Protein AF-A0A087RVR8-F1 (afdb_monomer_lite)

Structure (mmCIF, N/CA/C/O backbone):
data_AF-A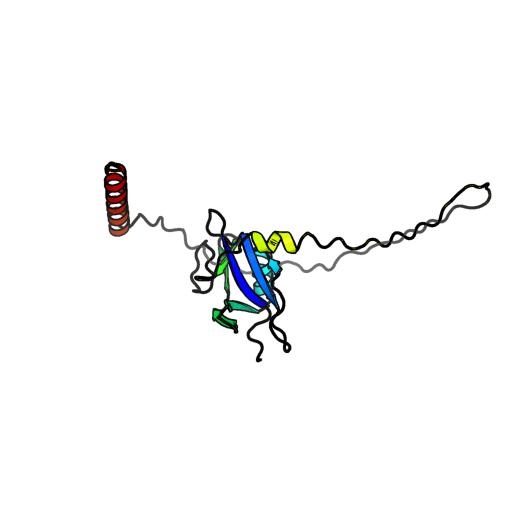0A087RVR8-F1
#
_entry.id   AF-A0A087RVR8-F1
#
loop_
_atom_site.group_PDB
_atom_site.id
_atom_site.type_symbol
_atom_site.label_atom_id
_atom_site.label_alt_id
_atom_site.label_comp_id
_atom_site.label_asym_id
_atom_site.label_entity_id
_atom_site.label_seq_id
_atom_site.pdbx_PDB_ins_code
_atom_site.Cartn_x
_atom_site.Cartn_y
_atom_site.Cartn_z
_atom_site.occupancy
_atom_site.B_iso_or_equiv
_atom_site.auth_seq_id
_atom_site.auth_comp_id
_atom_site.auth_asym_id
_atom_site.auth_atom_id
_atom_site.pdbx_PDB_model_num
ATOM 1 N N . MET A 1 1 ? 8.253 5.297 -19.737 1.00 69.12 1 MET A N 1
ATOM 2 C CA . MET A 1 1 ? 7.093 4.646 -19.099 1.00 69.12 1 MET A CA 1
ATOM 3 C C . MET A 1 1 ? 6.395 5.733 -18.319 1.00 69.12 1 MET A C 1
ATOM 5 O O . MET A 1 1 ? 7.102 6.503 -17.682 1.00 69.12 1 MET A O 1
ATOM 9 N N . ASP A 1 2 ? 5.079 5.867 -18.435 1.00 83.12 2 ASP A N 1
ATOM 10 C CA . ASP A 1 2 ? 4.370 6.890 -17.666 1.00 83.12 2 ASP A CA 1
ATOM 11 C C . ASP A 1 2 ? 4.362 6.519 -16.187 1.00 83.12 2 ASP A C 1
ATOM 13 O O . ASP A 1 2 ? 4.091 5.367 -15.840 1.00 83.12 2 ASP A O 1
ATOM 17 N N . LYS A 1 3 ? 4.642 7.510 -15.338 1.00 91.06 3 LYS A N 1
ATOM 18 C CA . LYS A 1 3 ? 4.579 7.380 -13.884 1.00 91.06 3 LYS A CA 1
ATOM 19 C C . LYS A 1 3 ? 3.155 6.995 -13.470 1.00 91.06 3 LYS A C 1
ATOM 21 O O . LYS A 1 3 ? 2.183 7.643 -13.860 1.00 91.06 3 LYS A O 1
ATOM 26 N N . TRP A 1 4 ? 3.019 5.930 -12.690 1.00 95.00 4 TRP A N 1
ATOM 27 C CA . TRP A 1 4 ? 1.747 5.430 -12.177 1.00 95.00 4 TRP A CA 1
ATOM 28 C C . TRP A 1 4 ? 1.391 6.010 -10.811 1.00 95.00 4 TRP A C 1
ATOM 30 O O . TRP A 1 4 ? 0.210 6.269 -10.577 1.00 95.00 4 TRP A O 1
ATOM 40 N N . ALA A 1 5 ? 2.382 6.177 -9.936 1.00 96.88 5 ALA A N 1
ATOM 41 C CA . ALA A 1 5 ? 2.250 6.705 -8.576 1.00 96.88 5 ALA A CA 1
ATOM 42 C C . ALA A 1 5 ? 3.588 7.306 -8.123 1.00 96.88 5 ALA A C 1
ATOM 44 O O . ALA A 1 5 ? 4.544 7.303 -8.886 1.00 96.88 5 ALA A O 1
ATOM 45 N N . ASP A 1 6 ? 3.690 7.805 -6.895 1.00 97.62 6 ASP A N 1
ATOM 46 C CA . ASP A 1 6 ? 4.983 8.161 -6.299 1.00 97.62 6 ASP A CA 1
ATOM 47 C C . ASP A 1 6 ? 5.740 6.906 -5.849 1.00 97.62 6 ASP A C 1
ATOM 49 O O . ASP A 1 6 ? 6.937 6.767 -6.112 1.00 97.62 6 ASP A O 1
ATOM 53 N N . TYR A 1 7 ? 5.010 5.960 -5.251 1.00 98.12 7 TYR A N 1
ATOM 54 C CA . TYR A 1 7 ? 5.542 4.681 -4.799 1.00 98.12 7 TYR A CA 1
ATOM 55 C C . TYR A 1 7 ? 4.649 3.496 -5.171 1.00 98.12 7 TYR A C 1
ATOM 57 O O . TYR A 1 7 ? 3.431 3.605 -5.318 1.00 98.12 7 TYR A O 1
ATOM 65 N N . LEU A 1 8 ? 5.274 2.331 -5.303 1.00 97.62 8 LEU A N 1
ATOM 66 C CA . LEU A 1 8 ? 4.641 1.088 -5.722 1.00 97.62 8 LEU A CA 1
ATOM 67 C C . LEU A 1 8 ? 4.953 -0.027 -4.721 1.00 97.62 8 LEU A C 1
ATOM 69 O O . LEU A 1 8 ? 6.089 -0.118 -4.264 1.00 97.62 8 LEU A O 1
ATOM 73 N N . ILE A 1 9 ? 3.981 -0.883 -4.407 1.00 97.94 9 ILE A N 1
ATOM 74 C CA . ILE A 1 9 ? 4.159 -2.047 -3.524 1.00 97.94 9 ILE A CA 1
ATOM 75 C C . ILE A 1 9 ? 4.069 -3.334 -4.338 1.00 97.94 9 ILE A C 1
ATOM 77 O O . ILE A 1 9 ? 3.059 -3.568 -5.005 1.00 97.94 9 ILE A O 1
ATOM 81 N N . SER A 1 10 ? 5.113 -4.156 -4.285 1.00 96.25 10 SER A N 1
ATOM 82 C CA . SER A 1 10 ? 5.215 -5.416 -5.039 1.00 96.25 10 SER A CA 1
ATOM 83 C C . SER A 1 10 ? 4.993 -6.662 -4.185 1.00 96.25 10 SER A C 1
ATOM 85 O O . SER A 1 10 ? 4.497 -7.663 -4.694 1.00 96.25 10 SER A O 1
ATOM 87 N N . GLU A 1 11 ? 5.334 -6.596 -2.899 1.00 95.81 11 GLU A N 1
ATOM 88 C CA . GLU A 1 11 ? 5.262 -7.715 -1.959 1.00 95.81 11 GLU A CA 1
ATOM 89 C C . GLU A 1 11 ? 4.823 -7.212 -0.585 1.00 95.81 11 GLU A C 1
ATOM 91 O O . GLU A 1 11 ? 5.087 -6.060 -0.221 1.00 95.81 11 GLU A O 1
ATOM 96 N N . VAL A 1 12 ? 4.154 -8.068 0.186 1.00 96.31 12 VAL A N 1
ATOM 97 C CA . VAL A 1 12 ? 3.630 -7.709 1.506 1.00 96.31 12 VAL A CA 1
ATOM 98 C C . VAL A 1 12 ? 3.554 -8.917 2.431 1.00 96.31 12 VAL A C 1
ATOM 100 O O . VAL A 1 12 ? 3.118 -9.996 2.044 1.00 96.31 12 VAL A O 1
ATOM 103 N N . SER A 1 13 ? 3.944 -8.720 3.681 1.00 95.44 13 SER A N 1
ATOM 104 C CA . SER A 1 13 ? 3.799 -9.692 4.756 1.00 95.44 13 SER A CA 1
ATOM 105 C C . SER A 1 13 ? 2.861 -9.142 5.819 1.00 95.44 13 SER A C 1
ATOM 107 O O . SER A 1 13 ? 2.867 -7.945 6.116 1.00 95.44 13 SER A O 1
ATOM 109 N N . TYR A 1 14 ? 2.059 -10.034 6.393 1.00 95.81 14 TYR A N 1
ATOM 110 C CA . TYR A 1 14 ? 1.084 -9.714 7.428 1.00 95.81 14 TYR A CA 1
ATOM 111 C C . TYR A 1 14 ? 1.460 -10.388 8.750 1.00 95.81 14 TYR A C 1
ATOM 113 O O . TYR A 1 14 ? 2.066 -11.460 8.763 1.00 95.81 14 TYR A O 1
ATOM 121 N N . ASP A 1 15 ? 1.117 -9.752 9.866 1.00 94.81 15 ASP A N 1
ATOM 122 C CA . ASP A 1 15 ? 1.224 -10.329 11.203 1.00 94.81 15 ASP A CA 1
ATOM 123 C C . ASP A 1 15 ? 0.012 -11.220 11.548 1.00 94.81 15 ASP A C 1
ATOM 125 O O . ASP A 1 15 ? -0.905 -11.418 10.749 1.00 94.81 15 ASP A O 1
ATOM 129 N N . ALA A 1 16 ? -0.014 -11.756 12.772 1.00 94.69 16 ALA A N 1
ATOM 130 C CA . ALA A 1 16 ? -1.100 -12.616 13.250 1.00 94.69 16 ALA A CA 1
ATOM 131 C C . ALA A 1 16 ? -2.478 -11.923 13.309 1.00 94.69 16 ALA A C 1
ATOM 133 O O . ALA A 1 16 ? -3.498 -12.603 13.378 1.00 94.69 16 ALA A O 1
ATOM 134 N N . LYS A 1 17 ? -2.520 -10.585 13.293 1.00 95.25 17 LYS A N 1
ATOM 135 C CA . LYS A 1 17 ? -3.746 -9.776 13.269 1.00 95.25 17 LYS A CA 1
ATOM 136 C C . LYS A 1 17 ? -4.104 -9.321 11.853 1.00 95.25 17 LYS A C 1
ATOM 138 O O . LYS A 1 17 ? -4.989 -8.490 11.690 1.00 95.25 17 LYS A O 1
ATOM 143 N N . HIS A 1 18 ? -3.425 -9.855 10.838 1.00 95.25 18 HIS A N 1
ATOM 144 C CA . HIS A 1 18 ? -3.583 -9.465 9.442 1.00 95.25 18 HIS A CA 1
ATOM 145 C C . HIS A 1 18 ? -3.273 -7.979 9.187 1.00 95.25 18 HIS A C 1
ATOM 147 O O . HIS A 1 18 ? -3.862 -7.336 8.311 1.00 95.25 18 HIS A O 1
ATOM 153 N N . LEU A 1 19 ? -2.334 -7.424 9.954 1.00 96.56 19 LEU A N 1
ATOM 154 C CA . LEU A 1 19 ? -1.789 -6.097 9.711 1.00 96.56 19 LEU A CA 1
ATOM 155 C C . LEU A 1 19 ? -0.450 -6.212 8.996 1.00 96.56 19 LEU A C 1
ATOM 157 O O . LEU A 1 19 ? 0.319 -7.136 9.247 1.00 96.56 19 LEU A O 1
ATOM 161 N N . ILE 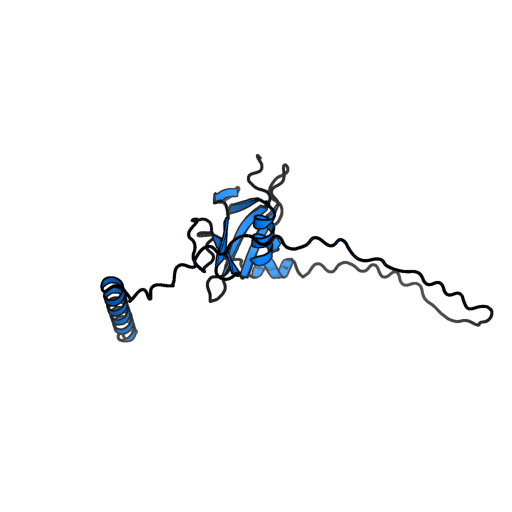A 1 20 ? -0.154 -5.271 8.108 1.00 96.88 20 ILE A N 1
ATOM 162 C CA . ILE A 1 20 ? 1.099 -5.243 7.357 1.00 96.88 20 ILE A CA 1
ATOM 163 C C . ILE A 1 20 ? 2.248 -5.113 8.350 1.00 96.88 20 ILE A C 1
ATOM 165 O O . ILE A 1 20 ? 2.323 -4.135 9.103 1.00 96.88 20 ILE A O 1
ATOM 169 N N . SER A 1 21 ? 3.135 -6.104 8.333 1.00 95.44 21 SER A N 1
ATOM 170 C CA . SER A 1 21 ? 4.386 -6.098 9.083 1.00 95.44 21 SER A CA 1
ATOM 171 C C . SER A 1 21 ? 5.502 -5.481 8.244 1.00 95.44 21 SER A C 1
ATOM 173 O O . SER A 1 21 ? 6.170 -4.555 8.697 1.00 95.44 21 SER A O 1
ATOM 175 N N . VAL A 1 22 ? 5.652 -5.938 6.999 1.00 95.62 22 VAL A N 1
ATOM 176 C CA . VAL A 1 22 ? 6.642 -5.446 6.032 1.00 95.62 22 VAL A CA 1
ATOM 177 C C . VAL A 1 22 ? 6.017 -5.412 4.642 1.00 95.62 22 VAL A C 1
ATOM 179 O O . VAL A 1 22 ? 5.320 -6.344 4.248 1.00 95.62 22 VAL A O 1
ATOM 182 N N . ALA A 1 23 ? 6.295 -4.361 3.878 1.00 96.50 23 ALA A N 1
ATOM 183 C CA . ALA A 1 23 ? 5.963 -4.263 2.464 1.00 96.50 23 ALA A CA 1
ATOM 184 C C . ALA A 1 23 ? 7.195 -3.848 1.655 1.00 96.50 23 ALA A C 1
ATOM 186 O O . ALA A 1 23 ? 7.986 -3.021 2.106 1.00 96.50 23 ALA A O 1
ATOM 187 N N . ILE A 1 24 ? 7.353 -4.393 0.450 1.00 96.56 24 ILE A N 1
ATOM 188 C CA . ILE A 1 24 ? 8.443 -4.013 -0.453 1.00 96.56 24 ILE A CA 1
ATOM 189 C C . ILE A 1 24 ? 7.985 -2.845 -1.322 1.00 96.56 24 ILE A C 1
ATOM 191 O O . ILE A 1 24 ? 7.130 -2.987 -2.201 1.00 96.56 24 ILE A O 1
ATOM 195 N N . ARG A 1 25 ? 8.560 -1.671 -1.053 1.00 97.25 25 ARG A N 1
ATOM 196 C CA . ARG A 1 25 ? 8.273 -0.406 -1.727 1.00 97.25 25 ARG A CA 1
ATOM 197 C C . ARG A 1 25 ? 9.299 -0.098 -2.804 1.00 97.25 25 ARG A C 1
ATOM 199 O O . ARG A 1 25 ? 10.499 -0.151 -2.572 1.00 97.25 25 ARG A O 1
ATOM 206 N N . HIS A 1 26 ? 8.823 0.350 -3.953 1.00 96.62 26 HIS A N 1
ATOM 207 C CA . HIS A 1 26 ? 9.633 0.869 -5.044 1.00 96.62 26 HIS A CA 1
ATOM 208 C C . HIS A 1 26 ? 9.254 2.318 -5.327 1.00 96.62 26 HIS A C 1
ATOM 210 O O . HIS A 1 26 ? 8.080 2.673 -5.239 1.00 96.62 26 HIS A O 1
ATOM 216 N N . GLN A 1 27 ? 10.218 3.148 -5.711 1.00 96.81 27 GLN A N 1
ATOM 217 C CA . GLN A 1 27 ? 9.938 4.483 -6.225 1.00 96.81 27 GLN A CA 1
ATOM 218 C C . GLN A 1 27 ? 9.687 4.403 -7.730 1.00 96.81 27 GLN A C 1
ATOM 220 O O . GLN A 1 27 ? 10.445 3.759 -8.463 1.00 96.81 27 GLN A O 1
ATOM 225 N N . ASP A 1 28 ? 8.632 5.068 -8.190 1.00 95.62 28 ASP A 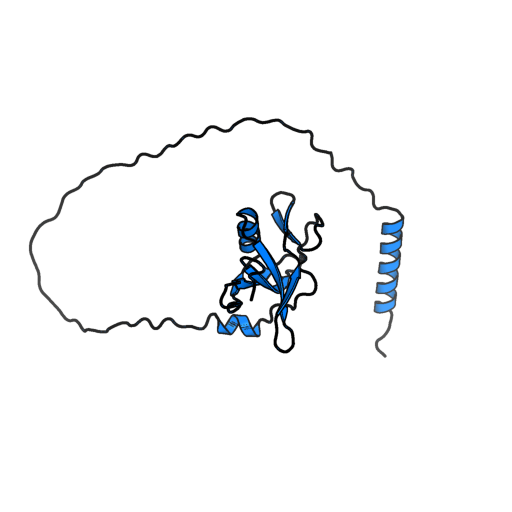N 1
ATOM 226 C CA . ASP A 1 28 ? 8.317 5.165 -9.610 1.00 95.62 28 ASP A CA 1
ATOM 227 C C . ASP A 1 28 ? 8.864 6.479 -10.170 1.00 95.62 28 ASP A C 1
ATOM 229 O O . ASP A 1 28 ? 8.454 7.583 -9.797 1.00 95.62 28 ASP A O 1
ATOM 233 N N . THR A 1 29 ? 9.864 6.353 -11.035 1.00 93.44 29 THR A N 1
ATOM 234 C CA . THR A 1 29 ? 10.568 7.480 -11.641 1.00 93.44 29 THR A CA 1
ATOM 235 C C . THR A 1 29 ? 10.387 7.459 -13.148 1.00 93.44 29 THR A C 1
ATOM 237 O O . THR A 1 29 ? 10.090 6.430 -13.748 1.00 93.44 29 THR A O 1
ATOM 240 N N . GLU A 1 30 ? 10.683 8.572 -13.810 1.00 90.06 30 GLU A N 1
ATOM 241 C CA . GLU A 1 30 ? 10.651 8.642 -15.278 1.00 90.06 30 GLU A CA 1
ATOM 242 C C . GLU A 1 30 ? 11.608 7.637 -15.951 1.00 90.06 30 GLU A C 1
ATOM 244 O O . GLU A 1 30 ? 11.391 7.221 -17.091 1.00 90.06 30 GLU A O 1
ATOM 249 N N . LYS A 1 31 ? 12.659 7.215 -15.231 1.00 89.88 31 LYS A N 1
ATOM 250 C CA . LYS A 1 31 ? 13.637 6.209 -15.675 1.00 89.88 31 LYS A CA 1
ATOM 251 C C . LYS A 1 31 ? 13.169 4.769 -15.437 1.00 89.88 31 LYS A C 1
ATOM 253 O O . LYS A 1 31 ? 13.814 3.844 -15.924 1.00 89.88 31 LYS A O 1
ATOM 258 N N . GLY A 1 32 ? 12.066 4.579 -14.715 1.00 90.62 32 GLY A N 1
ATOM 259 C CA . GLY A 1 32 ? 11.512 3.285 -14.338 1.00 90.62 32 GLY A CA 1
ATOM 260 C C . GLY A 1 32 ? 11.367 3.111 -12.827 1.00 90.62 32 GLY A C 1
ATOM 261 O O . GLY A 1 32 ? 11.485 4.056 -12.044 1.00 90.62 32 GLY A O 1
ATOM 262 N N . ILE A 1 33 ? 11.117 1.863 -12.439 1.00 93.25 33 ILE A N 1
ATOM 263 C CA . ILE A 1 33 ? 10.843 1.441 -11.064 1.00 93.25 33 ILE A CA 1
ATOM 264 C C . ILE A 1 33 ? 12.169 1.067 -10.389 1.00 93.25 33 ILE A C 1
ATOM 266 O O . ILE A 1 33 ? 12.940 0.277 -10.938 1.00 93.25 33 ILE A O 1
ATOM 270 N N . THR A 1 34 ? 12.454 1.647 -9.222 1.00 93.88 34 THR A N 1
ATOM 271 C CA . THR A 1 34 ? 13.704 1.392 -8.480 1.00 93.88 34 THR A CA 1
ATOM 272 C C . THR A 1 34 ? 13.740 -0.005 -7.854 1.00 93.88 34 THR A C 1
ATOM 274 O O . THR A 1 34 ? 12.738 -0.720 -7.846 1.00 93.88 34 THR A O 1
ATOM 277 N N . LYS A 1 35 ? 14.884 -0.398 -7.270 1.00 92.31 35 LYS A N 1
ATOM 278 C CA . LYS A 1 35 ? 14.945 -1.581 -6.391 1.00 92.31 35 LYS A CA 1
ATOM 279 C C . LYS A 1 35 ? 13.963 -1.410 -5.220 1.00 92.31 35 LYS A C 1
ATOM 281 O O . LYS A 1 35 ? 13.710 -0.282 -4.789 1.00 92.31 35 LYS A O 1
ATOM 286 N N . GLY A 1 36 ? 13.401 -2.529 -4.771 1.00 93.00 36 GLY A N 1
ATOM 287 C CA . GLY A 1 36 ? 12.480 -2.580 -3.645 1.00 93.00 36 GLY A CA 1
ATOM 288 C C . GLY A 1 36 ? 13.199 -2.363 -2.319 1.00 93.00 36 GLY A C 1
ATOM 289 O O . GLY A 1 36 ? 14.307 -2.864 -2.129 1.00 93.00 36 GLY A O 1
ATOM 290 N N . THR A 1 37 ? 12.574 -1.617 -1.414 1.00 94.75 37 THR A N 1
ATOM 291 C CA . THR A 1 37 ? 13.023 -1.432 -0.035 1.00 94.75 37 THR A CA 1
ATOM 292 C C . THR A 1 37 ? 11.916 -1.827 0.939 1.00 94.75 37 THR A C 1
ATOM 294 O O . THR A 1 37 ? 10.748 -1.514 0.693 1.00 94.75 37 THR A O 1
ATOM 297 N N . PRO A 1 38 ? 12.247 -2.529 2.034 1.00 95.81 38 PRO A N 1
ATOM 298 C CA . PRO A 1 38 ? 11.267 -2.882 3.047 1.00 95.81 38 PRO A CA 1
ATOM 299 C C . PRO A 1 38 ? 10.808 -1.626 3.793 1.00 95.81 38 PRO A C 1
ATOM 301 O O . PRO A 1 38 ? 11.622 -0.805 4.216 1.00 95.81 38 PRO A O 1
ATOM 304 N N . VAL A 1 39 ? 9.498 -1.483 3.956 1.00 96.56 39 VAL A N 1
ATOM 305 C CA . VAL A 1 39 ? 8.869 -0.415 4.737 1.00 96.56 39 VAL A CA 1
ATOM 306 C C . VAL A 1 39 ? 7.720 -0.964 5.569 1.00 96.56 39 VAL A C 1
ATOM 308 O O . VAL A 1 39 ? 7.092 -1.963 5.218 1.00 96.56 39 VAL A O 1
ATOM 311 N N . ASP A 1 40 ? 7.433 -0.289 6.673 1.00 96.62 40 ASP A N 1
ATOM 312 C CA . ASP A 1 40 ? 6.344 -0.628 7.579 1.00 96.62 40 ASP A CA 1
ATOM 313 C C . ASP A 1 40 ? 5.014 0.054 7.195 1.00 96.62 40 ASP A C 1
ATOM 315 O O . ASP A 1 40 ? 4.943 0.993 6.391 1.00 96.62 40 ASP A O 1
ATOM 319 N N . ARG A 1 41 ? 3.932 -0.412 7.827 1.00 96.81 41 ARG A N 1
ATOM 320 C CA . ARG A 1 41 ? 2.570 0.110 7.643 1.00 96.81 41 ARG A CA 1
ATOM 321 C C . ARG A 1 41 ? 2.434 1.595 7.978 1.00 96.81 41 ARG A C 1
ATOM 323 O O . ARG A 1 41 ? 1.684 2.306 7.302 1.00 96.81 41 ARG A O 1
ATOM 330 N N . LEU A 1 42 ? 3.088 2.063 9.042 1.00 97.38 42 LEU A N 1
ATOM 331 C CA . LEU A 1 42 ? 2.915 3.428 9.543 1.00 97.38 42 LEU A CA 1
ATOM 332 C C . LEU A 1 42 ? 3.559 4.432 8.592 1.00 97.38 42 LEU A C 1
ATOM 334 O O . LEU A 1 42 ? 2.960 5.475 8.326 1.00 97.38 42 LEU A O 1
ATOM 338 N N . THR A 1 43 ? 4.711 4.080 8.025 1.00 98.00 43 THR A N 1
ATOM 339 C CA . THR A 1 43 ? 5.384 4.854 6.979 1.00 98.00 43 THR A CA 1
ATOM 340 C C . THR A 1 43 ? 4.465 5.056 5.775 1.00 98.00 43 THR A C 1
ATOM 342 O O . THR A 1 43 ? 4.151 6.195 5.428 1.00 98.00 43 THR A O 1
ATOM 345 N N . ILE A 1 44 ? 3.930 3.974 5.196 1.00 98.06 44 ILE A N 1
ATOM 346 C CA . ILE A 1 44 ? 3.028 4.070 4.033 1.00 98.06 44 ILE A CA 1
ATOM 347 C C . ILE A 1 44 ? 1.774 4.889 4.376 1.00 98.06 44 ILE A C 1
ATOM 349 O O . ILE A 1 44 ? 1.332 5.731 3.596 1.00 98.06 44 ILE A O 1
ATOM 353 N N . SER A 1 45 ? 1.199 4.669 5.559 1.00 97.69 45 SER A N 1
ATOM 354 C CA . SER A 1 45 ? -0.003 5.389 5.996 1.00 97.69 45 SER A CA 1
ATOM 355 C C . SER A 1 45 ? 0.240 6.890 6.149 1.00 97.69 45 SER A C 1
ATOM 357 O O . SER A 1 45 ? -0.603 7.696 5.755 1.00 97.69 45 SER A O 1
ATOM 359 N N . SER A 1 46 ? 1.388 7.270 6.710 1.00 97.75 46 SER A N 1
ATOM 360 C CA . SER A 1 46 ? 1.779 8.671 6.892 1.00 97.75 46 SER A CA 1
ATOM 361 C C . SER A 1 46 ? 2.021 9.348 5.547 1.00 97.75 46 SER A C 1
ATOM 363 O O . SER A 1 46 ? 1.515 10.442 5.311 1.00 97.75 46 SER A O 1
ATOM 365 N N . ASP A 1 47 ? 2.705 8.664 4.631 1.00 98.06 47 ASP A N 1
ATOM 366 C CA . ASP A 1 47 ? 2.934 9.150 3.275 1.00 98.06 47 ASP A CA 1
ATOM 367 C C . ASP A 1 47 ? 1.611 9.435 2.545 1.00 98.06 47 ASP A C 1
ATOM 369 O O . ASP A 1 47 ? 1.423 10.523 1.996 1.00 98.06 47 ASP A O 1
ATOM 373 N N . ILE A 1 48 ? 0.657 8.496 2.589 1.00 97.69 48 ILE A N 1
ATOM 374 C CA . ILE A 1 48 ? -0.657 8.669 1.952 1.00 97.69 48 ILE A CA 1
ATOM 375 C C . ILE A 1 48 ? -1.421 9.846 2.572 1.00 97.69 48 ILE A C 1
ATOM 377 O O . ILE A 1 48 ? -2.030 10.630 1.842 1.00 97.69 48 ILE A O 1
ATOM 381 N N . LYS A 1 49 ? -1.364 10.014 3.900 1.00 96.25 49 LYS A N 1
ATOM 382 C CA . LYS A 1 49 ? -1.958 11.177 4.586 1.00 96.25 49 LYS A CA 1
ATOM 383 C C . LYS A 1 49 ? -1.324 12.498 4.142 1.00 96.25 49 LYS A C 1
ATOM 385 O O . LYS A 1 49 ? -2.032 13.494 4.033 1.00 96.25 49 LYS A O 1
ATOM 390 N N . ASN A 1 50 ? -0.034 12.489 3.811 1.00 97.25 50 ASN A N 1
ATOM 391 C CA . ASN A 1 50 ? 0.698 13.638 3.271 1.00 97.25 50 ASN A CA 1
ATOM 392 C C . ASN A 1 50 ? 0.495 13.846 1.756 1.00 97.25 50 ASN A C 1
ATOM 394 O O . ASN A 1 50 ? 1.139 14.707 1.159 1.00 97.25 50 ASN A O 1
ATOM 398 N N . GLY A 1 51 ? -0.396 13.080 1.119 1.00 97.38 51 GLY A N 1
ATOM 399 C CA . GLY A 1 51 ? -0.736 13.222 -0.298 1.00 97.38 51 GLY A CA 1
ATOM 400 C C . GLY A 1 51 ? 0.156 12.431 -1.257 1.00 97.38 51 GLY A C 1
ATOM 401 O O . GLY A 1 51 ? -0.012 12.555 -2.470 1.00 97.38 51 GLY A O 1
ATOM 402 N N . ILE A 1 52 ? 1.065 11.596 -0.747 1.00 98.25 52 ILE A N 1
ATOM 403 C CA . ILE A 1 52 ? 1.916 10.731 -1.569 1.00 98.25 52 ILE A CA 1
ATOM 404 C C . ILE A 1 52 ? 1.085 9.559 -2.100 1.00 98.25 52 ILE A C 1
ATOM 406 O O . ILE A 1 52 ? 0.377 8.873 -1.360 1.00 98.25 52 ILE A O 1
ATOM 410 N N . SER A 1 53 ? 1.162 9.311 -3.406 1.00 97.69 53 SER A N 1
ATOM 411 C CA . SER A 1 53 ? 0.351 8.290 -4.063 1.00 97.69 53 SER A CA 1
ATOM 412 C C . SER A 1 53 ? 1.023 6.915 -4.074 1.00 97.69 53 SER A C 1
ATOM 414 O O . SER A 1 53 ? 2.178 6.770 -4.476 1.00 97.69 53 SER A O 1
ATOM 416 N N . TYR A 1 54 ? 0.258 5.894 -3.676 1.00 98.19 54 TYR A N 1
ATOM 417 C CA . TYR A 1 54 ? 0.683 4.495 -3.661 1.00 98.19 54 TYR A CA 1
ATOM 418 C C . TYR A 1 54 ? -0.206 3.611 -4.544 1.00 98.19 54 TYR A C 1
ATOM 420 O O . TYR A 1 54 ? -1.434 3.756 -4.576 1.00 98.19 54 TYR A O 1
ATOM 428 N N . LEU A 1 55 ? 0.419 2.652 -5.225 1.00 97.69 55 LEU A N 1
ATOM 429 C CA . LEU A 1 55 ? -0.238 1.618 -6.029 1.00 97.69 55 LEU A CA 1
ATOM 430 C C . LEU A 1 55 ? 0.398 0.251 -5.771 1.00 97.69 55 LEU A C 1
ATOM 432 O O . LEU A 1 55 ? 1.585 0.162 -5.486 1.00 97.69 55 LEU A O 1
ATOM 436 N N . THR A 1 56 ? -0.364 -0.826 -5.917 1.00 97.56 56 THR A N 1
ATOM 437 C CA . THR A 1 56 ? 0.218 -2.171 -5.978 1.00 97.56 56 THR A CA 1
ATOM 438 C C . THR A 1 56 ? 0.747 -2.464 -7.381 1.00 97.56 56 THR A C 1
ATOM 440 O O . THR A 1 56 ? 0.266 -1.900 -8.370 1.00 97.56 56 THR A O 1
ATOM 443 N N . ILE A 1 57 ? 1.748 -3.335 -7.486 1.00 96.25 57 ILE A N 1
ATOM 444 C CA . ILE A 1 57 ? 2.291 -3.832 -8.751 1.00 96.25 57 ILE A CA 1
ATOM 445 C C . ILE A 1 57 ? 2.538 -5.331 -8.681 1.00 96.25 57 ILE A C 1
ATOM 447 O O . ILE A 1 57 ? 2.863 -5.872 -7.633 1.00 96.25 57 ILE A O 1
ATOM 451 N N . TYR A 1 58 ? 2.427 -5.995 -9.826 1.00 94.25 58 TYR A N 1
ATOM 452 C CA . TYR A 1 58 ? 2.658 -7.433 -9.937 1.00 94.25 58 TYR A CA 1
ATOM 453 C C . TYR A 1 58 ? 3.810 -7.699 -10.898 1.00 94.25 58 TYR A C 1
ATOM 455 O O . TYR A 1 58 ? 3.825 -7.170 -12.019 1.00 94.25 58 TYR A O 1
ATOM 463 N N . SER A 1 59 ? 4.766 -8.527 -10.478 1.00 86.56 59 SER A N 1
ATOM 464 C CA . SER A 1 59 ? 5.846 -8.993 -11.344 1.00 86.56 59 SER A CA 1
ATOM 465 C C . SER A 1 59 ? 5.303 -10.022 -12.342 1.00 86.56 59 SER A C 1
ATOM 467 O O . SER A 1 59 ? 4.650 -11.007 -12.003 1.00 86.56 59 SER A O 1
ATOM 469 N N . GLY A 1 60 ? 5.513 -9.761 -13.630 1.00 79.94 60 GLY A N 1
ATOM 470 C CA . GLY A 1 60 ? 5.310 -10.724 -14.709 1.00 79.94 60 GLY A CA 1
ATOM 471 C C . GLY A 1 60 ? 6.642 -11.293 -15.190 1.00 79.94 60 GLY A C 1
ATOM 472 O O . GLY A 1 60 ? 7.703 -10.891 -14.726 1.00 79.94 60 GLY A O 1
ATOM 473 N N . LYS A 1 61 ? 6.599 -12.177 -16.196 1.00 74.69 61 LYS A N 1
ATOM 474 C CA . LYS A 1 61 ? 7.796 -12.856 -16.732 1.00 74.69 61 LYS A CA 1
ATOM 475 C C . LYS A 1 61 ? 8.941 -11.902 -17.110 1.00 74.69 61 LYS A C 1
ATOM 477 O O . LYS A 1 61 ? 10.094 -12.283 -16.964 1.00 74.69 61 LYS A O 1
ATOM 482 N N . ASN A 1 62 ? 8.636 -10.676 -17.555 1.00 76.88 62 ASN A N 1
ATOM 483 C CA . ASN A 1 62 ? 9.635 -9.654 -17.906 1.00 76.88 62 ASN A CA 1
ATOM 484 C C . ASN A 1 62 ? 9.123 -8.208 -17.734 1.00 76.88 62 ASN A C 1
ATOM 486 O O . ASN A 1 62 ? 9.672 -7.283 -18.327 1.00 76.88 62 ASN A O 1
ATOM 490 N N . SER A 1 63 ? 8.024 -7.999 -17.009 1.00 86.56 63 SER A N 1
ATOM 491 C CA . SER A 1 63 ? 7.355 -6.693 -16.967 1.00 86.56 63 SER A CA 1
ATOM 492 C C . SER A 1 63 ? 6.534 -6.516 -15.703 1.00 86.56 63 SER A C 1
ATOM 494 O O . SER A 1 63 ? 5.922 -7.473 -15.230 1.00 86.56 63 SER A O 1
ATOM 496 N N . TRP A 1 64 ? 6.419 -5.276 -15.243 1.00 91.75 64 TRP A N 1
ATOM 497 C CA . TRP A 1 64 ? 5.494 -4.900 -14.182 1.00 91.75 64 TRP A CA 1
ATOM 498 C C . TRP A 1 64 ? 4.081 -4.704 -14.722 1.00 91.75 64 TRP A C 1
ATOM 500 O O . TRP A 1 64 ? 3.885 -4.129 -15.794 1.00 91.75 64 TRP A O 1
ATOM 510 N N . LYS A 1 65 ? 3.089 -5.165 -13.962 1.00 93.06 65 LYS A N 1
ATOM 511 C CA . LYS A 1 65 ? 1.676 -4.868 -14.199 1.00 93.06 65 LYS A CA 1
ATOM 512 C C . LYS A 1 65 ? 1.170 -3.925 -13.120 1.00 93.06 65 LYS A C 1
ATOM 514 O O . LYS A 1 65 ? 1.362 -4.191 -11.936 1.00 93.06 65 LYS A O 1
ATOM 519 N N . LYS A 1 66 ? 0.502 -2.852 -13.545 1.00 94.31 66 LYS A N 1
ATOM 520 C CA . LYS A 1 66 ? -0.165 -1.908 -12.650 1.00 94.31 66 LYS A CA 1
ATOM 521 C C . LYS A 1 66 ? -1.296 -2.613 -11.899 1.00 94.31 66 LYS A C 1
ATOM 523 O O . LYS A 1 66 ? -2.113 -3.287 -12.525 1.00 94.31 66 LYS A O 1
ATOM 528 N N . GLY A 1 67 ? -1.320 -2.453 -10.584 1.00 95.88 67 GLY A N 1
ATOM 529 C CA . GLY A 1 67 ? -2.359 -2.960 -9.698 1.00 95.88 67 GLY A CA 1
ATOM 530 C C . GLY A 1 67 ? -3.319 -1.865 -9.239 1.00 95.88 67 GLY A C 1
ATOM 531 O O . GLY A 1 67 ? -3.740 -1.010 -10.022 1.00 95.88 67 GLY A O 1
ATOM 532 N N . HIS A 1 68 ? -3.673 -1.909 -7.958 1.00 97.62 68 HIS A N 1
ATOM 533 C CA . HIS A 1 68 ? -4.735 -1.108 -7.355 1.00 97.62 68 HIS A CA 1
ATOM 534 C C . HIS A 1 68 ? -4.178 0.038 -6.516 1.00 97.62 68 HIS A C 1
ATOM 536 O O . HIS A 1 68 ? -3.094 -0.060 -5.944 1.00 97.62 68 HIS A O 1
ATOM 542 N N . ARG A 1 69 ? -4.928 1.141 -6.435 1.00 97.69 69 ARG A N 1
ATOM 543 C CA . ARG A 1 69 ? -4.560 2.277 -5.587 1.00 97.69 69 ARG A CA 1
ATOM 544 C C . ARG A 1 69 ? -4.717 1.899 -4.119 1.00 97.69 69 ARG A C 1
ATOM 546 O O . ARG A 1 69 ? -5.780 1.430 -3.720 1.00 97.69 69 ARG A O 1
ATOM 553 N N . ILE A 1 70 ? -3.681 2.159 -3.331 1.00 98.06 70 ILE A N 1
ATOM 554 C CA . ILE A 1 70 ? -3.711 1.941 -1.886 1.00 98.06 70 ILE A CA 1
ATOM 555 C C . ILE A 1 70 ? -4.353 3.159 -1.224 1.00 98.06 70 ILE A C 1
ATOM 557 O O . ILE A 1 70 ? -4.022 4.305 -1.537 1.00 98.06 70 ILE A O 1
ATOM 561 N N . GLN A 1 71 ? -5.292 2.901 -0.324 1.00 96.62 71 GLN A N 1
ATOM 562 C CA . GLN A 1 71 ? -5.982 3.900 0.480 1.00 96.62 71 GLN A CA 1
ATOM 563 C C . GLN A 1 71 ? -5.701 3.642 1.957 1.00 96.62 71 GLN A C 1
ATOM 565 O O . GLN A 1 71 ? -5.456 2.503 2.353 1.00 96.62 71 GLN A O 1
ATOM 570 N N . THR A 1 72 ? -5.752 4.701 2.766 1.00 95.44 72 THR A N 1
ATOM 571 C CA . THR A 1 72 ? -5.645 4.597 4.222 1.00 95.44 72 THR A CA 1
ATOM 572 C C . THR A 1 72 ? -6.949 5.013 4.891 1.00 95.44 72 THR A C 1
ATOM 574 O O . THR A 1 72 ? -7.587 5.984 4.482 1.00 95.44 72 THR A O 1
ATOM 577 N N . PHE A 1 73 ? -7.329 4.284 5.934 1.00 94.31 73 PHE A N 1
ATOM 578 C CA . PHE A 1 73 ? -8.471 4.572 6.798 1.00 94.31 73 PHE A CA 1
ATOM 579 C C . PHE A 1 73 ? -7.991 4.559 8.242 1.00 94.31 73 PHE A C 1
ATOM 581 O O . PHE A 1 73 ? -7.041 3.856 8.567 1.00 94.31 73 PHE A O 1
ATOM 588 N N . SER A 1 74 ? -8.606 5.355 9.113 1.00 94.00 74 SER A N 1
ATOM 589 C CA . SER A 1 74 ? -8.277 5.346 10.541 1.00 94.00 74 SER A CA 1
ATOM 590 C C . SER A 1 74 ? -9.503 4.920 11.342 1.00 94.00 74 SER A C 1
ATOM 592 O O . SER A 1 74 ? -10.560 5.528 11.189 1.00 94.00 74 SER A O 1
ATOM 594 N N . ILE A 1 75 ? -9.364 3.884 12.171 1.00 95.25 75 ILE A N 1
ATOM 595 C CA . ILE A 1 75 ? -10.412 3.385 13.076 1.00 95.25 75 ILE A CA 1
ATOM 596 C C . ILE A 1 75 ? -9.815 3.388 14.483 1.00 95.25 75 ILE A C 1
ATOM 598 O O . ILE A 1 75 ? -8.727 2.856 14.699 1.00 95.25 75 ILE A O 1
ATOM 602 N N . GLY A 1 76 ? -10.455 4.097 15.417 1.00 91.25 76 GLY A N 1
ATOM 603 C CA . GLY A 1 76 ? -9.925 4.257 16.778 1.00 91.25 76 GLY A CA 1
ATOM 604 C C . GLY A 1 76 ? -8.516 4.870 16.834 1.00 91.25 76 GLY A C 1
ATOM 605 O O . GLY A 1 76 ? -7.730 4.524 17.708 1.00 91.25 76 GLY A O 1
ATOM 606 N N . GLY A 1 77 ? -8.153 5.718 15.862 1.00 91.94 77 GLY A N 1
ATOM 607 C CA . GLY A 1 77 ? -6.812 6.309 15.743 1.00 91.94 77 GLY A CA 1
ATOM 608 C C . GLY A 1 77 ? -5.751 5.411 15.089 1.00 91.94 77 GLY A C 1
ATOM 609 O O . GLY A 1 77 ? -4.671 5.900 14.759 1.00 91.94 77 GLY A O 1
ATOM 610 N N . ASN A 1 78 ? -6.053 4.137 14.823 1.00 95.12 78 ASN A N 1
ATOM 611 C CA . ASN A 1 78 ? -5.134 3.210 14.163 1.00 95.12 78 ASN A CA 1
ATOM 612 C C . ASN A 1 78 ? -5.289 3.283 12.637 1.00 95.12 78 ASN A C 1
ATOM 614 O O . ASN A 1 78 ? -6.419 3.194 12.151 1.00 95.12 78 ASN A O 1
ATOM 618 N N . PRO A 1 79 ? -4.197 3.452 11.865 1.00 95.75 79 PRO A N 1
ATOM 619 C CA . PRO A 1 79 ? -4.264 3.456 10.412 1.00 95.75 79 PRO A CA 1
ATOM 620 C C . PRO A 1 79 ? -4.259 2.032 9.835 1.00 95.75 79 PRO A C 1
ATOM 622 O O . PRO A 1 79 ? -3.440 1.197 10.227 1.00 95.75 79 PRO A O 1
ATOM 625 N N . PHE A 1 80 ? -5.124 1.820 8.846 1.00 97.38 80 PHE A N 1
ATOM 626 C CA . PHE A 1 80 ? -5.253 0.602 8.048 1.00 97.38 80 PHE A CA 1
ATOM 627 C C . PHE A 1 80 ? -5.099 0.935 6.564 1.00 97.38 80 PHE A C 1
ATOM 629 O O . PHE A 1 80 ? -5.501 2.015 6.123 1.00 97.38 80 PHE A O 1
ATOM 636 N N . LEU A 1 81 ? -4.516 0.020 5.797 1.00 97.69 81 LEU A N 1
ATOM 637 C CA . LEU A 1 81 ? -4.176 0.146 4.385 1.00 97.69 81 LEU A CA 1
ATOM 638 C C . LEU A 1 81 ? -4.935 -0.883 3.560 1.00 97.69 81 LEU A C 1
ATOM 640 O O . LEU A 1 81 ? -4.797 -2.094 3.756 1.00 97.69 81 LEU A O 1
ATOM 644 N N . ARG A 1 82 ? -5.735 -0.400 2.607 1.00 97.69 82 ARG A N 1
ATOM 645 C CA . ARG A 1 82 ? -6.606 -1.258 1.803 1.00 97.69 82 ARG A CA 1
ATOM 646 C C . ARG A 1 82 ? -6.722 -0.804 0.356 1.00 97.69 82 ARG A C 1
ATOM 648 O O . ARG A 1 82 ? -6.599 0.383 0.055 1.00 97.69 82 ARG A O 1
ATOM 655 N N . ILE A 1 83 ? -7.002 -1.754 -0.534 1.00 97.50 83 ILE A N 1
ATOM 656 C CA . ILE A 1 83 ? -7.257 -1.497 -1.964 1.00 97.50 83 ILE A CA 1
ATOM 657 C C . ILE A 1 83 ? -8.741 -1.552 -2.352 1.00 97.50 83 ILE A C 1
ATOM 659 O O . ILE A 1 83 ? -9.114 -1.039 -3.404 1.00 97.50 83 ILE A O 1
ATOM 663 N N . ASP A 1 84 ? -9.587 -2.157 -1.519 1.00 94.88 84 ASP A N 1
ATOM 664 C CA . ASP A 1 84 ? -11.013 -2.385 -1.795 1.00 94.88 84 ASP A CA 1
ATOM 665 C C . ASP A 1 84 ? -11.930 -1.261 -1.283 1.00 94.88 84 ASP A C 1
ATOM 667 O O . ASP A 1 84 ? -13.105 -1.211 -1.633 1.00 94.88 84 ASP A O 1
ATOM 671 N N . GLY A 1 85 ? -11.392 -0.342 -0.476 1.00 88.88 85 GLY A N 1
ATOM 672 C CA . GLY A 1 85 ? -12.132 0.786 0.093 1.00 88.88 85 GLY A CA 1
ATOM 673 C C . GLY A 1 85 ? -13.009 0.439 1.300 1.00 88.88 85 GLY A C 1
ATOM 674 O O . GLY A 1 85 ? -13.699 1.320 1.814 1.00 88.88 85 GLY A O 1
ATOM 675 N N . ASN A 1 86 ? -12.976 -0.809 1.773 1.00 93.06 86 ASN A N 1
ATOM 676 C CA . ASN A 1 86 ? -13.731 -1.222 2.952 1.00 93.06 86 ASN A CA 1
ATOM 677 C C . ASN A 1 86 ? -13.136 -0.593 4.222 1.00 93.06 86 ASN A C 1
ATOM 679 O O . ASN A 1 86 ? -11.923 -0.458 4.345 1.00 93.06 86 ASN A O 1
ATOM 683 N N . LYS A 1 87 ? -13.972 -0.220 5.195 1.00 92.06 87 LYS A N 1
ATOM 684 C CA . LYS A 1 87 ? -13.521 0.349 6.477 1.00 92.06 87 LYS A CA 1
ATOM 685 C C . LYS A 1 87 ? -13.531 -0.729 7.556 1.00 92.06 87 LYS A C 1
ATOM 687 O O . LYS A 1 87 ? -14.482 -0.834 8.318 1.00 92.06 87 LYS A O 1
ATOM 692 N N . VAL A 1 88 ? -12.487 -1.548 7.569 1.00 94.62 88 VAL A N 1
ATOM 693 C CA . VAL A 1 88 ? -12.327 -2.682 8.490 1.00 94.62 88 VAL A CA 1
ATOM 694 C C . VAL A 1 88 ? -10.955 -2.591 9.152 1.00 94.62 88 VAL A C 1
ATOM 696 O O . VAL A 1 88 ? -10.010 -2.107 8.531 1.00 94.62 88 VAL A O 1
ATOM 699 N N . GLU A 1 89 ? -10.838 -3.077 10.387 1.00 95.62 89 GLU A N 1
ATOM 700 C CA . GLU A 1 89 ? -9.606 -3.089 11.193 1.00 95.62 89 GLU A CA 1
ATOM 701 C C . GLU A 1 89 ? -8.575 -4.146 10.733 1.00 95.62 89 GLU A C 1
ATOM 703 O O . GLU A 1 89 ? -7.895 -4.768 11.545 1.00 95.62 89 GLU A O 1
ATOM 708 N N . LEU A 1 90 ? -8.466 -4.372 9.420 1.00 96.25 90 LEU A N 1
ATOM 709 C CA . LEU A 1 90 ? -7.524 -5.301 8.794 1.00 96.25 90 LEU A CA 1
ATOM 710 C C . LEU A 1 90 ? -6.905 -4.647 7.563 1.00 96.25 90 LEU A C 1
ATOM 712 O O . LEU A 1 90 ? -7.587 -3.933 6.818 1.00 96.25 90 LEU A O 1
ATOM 716 N N . ASP A 1 91 ? -5.646 -4.962 7.287 1.00 97.06 91 ASP A N 1
ATOM 717 C CA . ASP A 1 91 ? -5.003 -4.529 6.053 1.00 97.06 91 ASP A CA 1
ATOM 718 C C . ASP A 1 91 ? -5.291 -5.504 4.913 1.00 97.06 91 ASP A C 1
ATOM 720 O O . ASP A 1 91 ? -5.416 -6.713 5.114 1.00 97.06 91 ASP A O 1
ATOM 724 N N . TYR A 1 92 ? -5.384 -4.983 3.690 1.00 97.00 92 TYR A N 1
ATOM 725 C CA . TYR A 1 92 ? -5.643 -5.804 2.510 1.00 97.00 92 TYR A CA 1
ATOM 726 C C . TYR A 1 92 ? -5.106 -5.145 1.240 1.00 97.00 92 TYR A C 1
ATOM 728 O O . TYR A 1 92 ? -5.707 -4.206 0.715 1.00 97.00 92 TYR A O 1
ATOM 736 N N . LEU A 1 93 ? -3.982 -5.652 0.724 1.00 96.81 93 LEU A N 1
ATOM 737 C CA . LEU A 1 93 ? -3.371 -5.191 -0.531 1.00 96.81 93 LEU A CA 1
ATOM 738 C C . LEU A 1 93 ? -3.607 -6.168 -1.697 1.00 96.81 93 LEU A C 1
ATOM 740 O O . LEU A 1 93 ? -2.936 -6.085 -2.726 1.00 96.81 93 LEU A O 1
ATOM 744 N N . GLY A 1 94 ? -4.595 -7.056 -1.554 1.00 93.75 94 GLY A N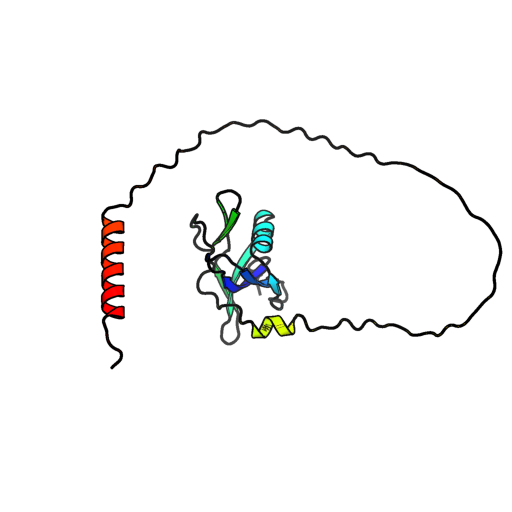 1
ATOM 745 C CA . GLY A 1 94 ? -4.907 -8.101 -2.525 1.00 93.75 94 GLY A CA 1
ATOM 746 C C . GLY A 1 94 ? -3.939 -9.278 -2.449 1.00 93.75 94 GLY A C 1
ATOM 747 O O . GLY A 1 94 ? -3.294 -9.504 -1.429 1.00 93.75 94 GLY A O 1
ATOM 748 N N . ASP A 1 95 ? -3.825 -10.010 -3.554 1.00 93.31 95 ASP A N 1
ATOM 749 C CA . ASP A 1 95 ? -3.029 -11.241 -3.652 1.00 93.31 95 ASP A CA 1
ATOM 750 C C . ASP A 1 95 ? -1.555 -10.963 -3.993 1.00 93.31 95 ASP A C 1
ATOM 752 O O . ASP A 1 95 ? -0.980 -11.562 -4.906 1.00 93.31 95 ASP A O 1
ATOM 756 N N . LEU A 1 96 ? -0.952 -9.979 -3.323 1.00 94.44 96 LEU A N 1
ATOM 757 C CA . LEU A 1 96 ? 0.477 -9.728 -3.477 1.00 94.44 96 LEU A CA 1
ATOM 758 C C . LEU A 1 96 ? 1.283 -10.892 -2.877 1.00 94.44 96 LEU A C 1
ATOM 760 O O . LEU A 1 96 ? 0.888 -11.446 -1.849 1.00 94.44 96 LEU A O 1
ATOM 764 N N . PRO A 1 97 ? 2.411 -11.271 -3.501 1.00 93.12 97 PRO A N 1
ATOM 765 C CA . PRO A 1 97 ? 3.305 -12.270 -2.931 1.00 93.12 97 PRO A CA 1
ATOM 766 C C . PRO A 1 97 ? 3.812 -11.833 -1.551 1.00 93.12 97 PRO A C 1
ATOM 768 O O . PRO A 1 97 ? 3.975 -10.643 -1.266 1.00 93.12 97 PRO A O 1
ATOM 771 N N . THR A 1 98 ? 4.065 -12.822 -0.698 1.00 90.44 98 THR A N 1
ATOM 772 C CA . THR A 1 98 ? 4.630 -12.602 0.633 1.00 90.44 98 THR A CA 1
ATOM 773 C C . THR A 1 98 ? 6.118 -12.315 0.543 1.00 90.44 98 THR A C 1
ATOM 775 O O . THR A 1 98 ? 6.827 -13.015 -0.183 1.00 90.44 98 THR A O 1
ATOM 778 N N . VAL A 1 99 ? 6.587 -11.332 1.318 1.00 84.94 99 VAL A N 1
ATOM 779 C CA . VAL A 1 99 ? 8.012 -10.994 1.385 1.00 84.94 99 VAL A CA 1
ATOM 780 C C . VAL A 1 99 ? 8.771 -12.227 1.858 1.00 84.94 99 VAL A C 1
ATOM 782 O O . VAL A 1 99 ? 8.601 -12.685 2.990 1.00 84.94 99 VAL A O 1
ATOM 785 N N . SER A 1 100 ? 9.582 -12.795 0.973 1.00 73.12 100 SER A N 1
ATOM 786 C CA . SER A 1 100 ? 10.411 -13.949 1.303 1.00 73.12 100 SER A CA 1
ATOM 787 C C . SER A 1 100 ? 11.650 -13.458 2.052 1.00 73.12 100 SER A C 1
ATOM 789 O O . SER A 1 100 ? 12.421 -12.671 1.510 1.00 73.12 100 SER A O 1
ATOM 791 N N . ASN A 1 101 ? 11.860 -13.929 3.288 1.00 59.06 101 ASN A N 1
ATOM 792 C CA . ASN A 1 101 ? 12.983 -13.518 4.154 1.00 59.06 101 ASN A CA 1
ATOM 793 C C . ASN A 1 101 ? 14.373 -13.590 3.487 1.00 59.06 101 ASN A C 1
ATOM 795 O O . ASN A 1 101 ? 15.263 -12.860 3.901 1.00 59.06 101 ASN A O 1
ATOM 799 N N . LEU A 1 102 ? 14.531 -14.401 2.434 1.00 54.47 102 LEU A N 1
ATOM 800 C CA . LEU A 1 102 ? 15.774 -14.568 1.673 1.00 54.47 102 LEU A CA 1
ATOM 801 C C . LEU A 1 102 ? 16.333 -13.263 1.071 1.00 54.47 102 LEU A C 1
ATOM 803 O O . LEU A 1 102 ? 17.536 -13.182 0.855 1.00 54.47 102 LEU A O 1
ATOM 807 N N . GLU A 1 103 ? 15.501 -12.251 0.798 1.00 51.59 103 GLU A N 1
ATOM 808 C CA . GLU A 1 103 ? 15.955 -10.985 0.186 1.00 51.59 103 GLU A CA 1
ATOM 809 C C . GLU A 1 103 ? 16.289 -9.898 1.235 1.00 51.59 103 GLU A C 1
ATOM 811 O O . GLU A 1 103 ? 17.040 -8.961 0.959 1.00 51.59 103 GLU A O 1
ATOM 816 N N . LEU A 1 104 ? 15.770 -10.020 2.463 1.00 53.91 104 LEU A N 1
ATOM 817 C CA . LEU A 1 104 ? 15.989 -9.046 3.545 1.00 53.91 104 LEU A CA 1
ATOM 818 C C . LEU A 1 104 ? 17.408 -9.136 4.130 1.00 53.91 104 LEU A C 1
ATOM 820 O O . LEU A 1 104 ? 17.976 -8.117 4.518 1.00 53.91 104 LEU A O 1
ATOM 824 N N . GLU A 1 105 ? 18.005 -10.329 4.128 1.00 50.53 105 GLU A N 1
ATOM 825 C CA . GLU A 1 105 ? 19.361 -10.580 4.639 1.00 50.53 105 GLU A CA 1
ATOM 826 C C . GLU A 1 105 ? 20.468 -10.035 3.712 1.00 50.53 105 GLU A C 1
ATOM 828 O O . GLU A 1 105 ? 21.575 -9.761 4.171 1.00 50.53 105 GLU A O 1
ATOM 833 N N . GLU A 1 106 ? 20.180 -9.788 2.427 1.00 51.75 106 GLU A N 1
ATOM 834 C CA . GLU A 1 106 ? 21.138 -9.169 1.493 1.00 51.75 106 GLU A CA 1
ATOM 835 C C . GLU A 1 106 ? 21.216 -7.635 1.609 1.00 51.75 106 GLU A C 1
ATOM 837 O O . GLU A 1 106 ? 22.180 -7.035 1.130 1.00 51.75 106 GLU A O 1
ATOM 842 N N . LEU A 1 107 ? 20.231 -6.974 2.233 1.00 53.22 107 LEU A N 1
ATOM 843 C CA . LEU A 1 107 ? 20.214 -5.509 2.375 1.00 53.22 107 LEU A CA 1
ATOM 844 C C . LEU A 1 107 ? 20.914 -5.003 3.645 1.00 53.22 107 LEU A C 1
ATOM 846 O O . LEU A 1 107 ? 21.311 -3.840 3.676 1.00 53.22 107 LEU A O 1
ATOM 850 N N . ASP A 1 108 ? 21.099 -5.862 4.650 1.00 50.25 108 ASP A N 1
ATOM 851 C CA . ASP A 1 108 ? 21.736 -5.513 5.933 1.00 50.25 108 ASP A CA 1
ATOM 852 C C . ASP A 1 108 ? 23.248 -5.833 5.966 1.00 50.25 108 ASP A C 1
ATOM 854 O O . ASP A 1 108 ? 23.945 -5.566 6.941 1.00 50.25 108 ASP A O 1
ATOM 858 N N . LEU A 1 109 ? 23.791 -6.395 4.877 1.00 47.44 109 LEU A N 1
ATOM 859 C CA . LEU A 1 109 ? 25.194 -6.820 4.773 1.00 47.44 109 LEU A CA 1
ATOM 860 C C . LEU A 1 109 ? 26.055 -5.936 3.862 1.00 47.44 109 LEU A C 1
ATOM 862 O O . LEU A 1 109 ? 27.087 -6.388 3.369 1.00 47.44 109 LEU A O 1
ATOM 866 N N . ALA A 1 110 ? 25.691 -4.670 3.654 1.00 48.81 110 ALA A N 1
ATOM 867 C CA . ALA A 1 110 ? 26.641 -3.697 3.124 1.00 48.81 110 ALA A CA 1
ATOM 868 C C . ALA A 1 110 ? 27.439 -3.086 4.293 1.00 48.81 110 ALA A C 1
ATOM 870 O O . ALA A 1 110 ? 26.955 -2.138 4.911 1.00 48.81 110 ALA A O 1
ATOM 871 N N . PRO A 1 111 ? 28.653 -3.574 4.628 1.00 47.28 111 PRO A N 1
ATOM 872 C CA . PRO A 1 111 ? 29.546 -2.783 5.453 1.00 47.28 111 PRO A CA 1
ATOM 873 C C . PRO A 1 111 ? 29.895 -1.528 4.654 1.00 47.28 111 PRO A C 1
ATOM 875 O O . PRO A 1 111 ? 30.494 -1.617 3.579 1.00 47.28 111 PRO A O 1
ATOM 878 N N . GLU A 1 112 ? 29.539 -0.352 5.164 1.00 55.75 112 GLU A N 1
ATOM 879 C CA . GLU A 1 112 ? 30.243 0.857 4.758 1.00 55.75 112 GLU A CA 1
ATOM 880 C C . GLU A 1 112 ? 31.733 0.623 5.058 1.00 55.75 112 GLU A C 1
ATOM 882 O O . GLU A 1 112 ? 32.077 0.329 6.209 1.00 55.75 112 GLU A O 1
ATOM 887 N N . PRO A 1 113 ? 32.649 0.697 4.074 1.00 45.44 113 PRO A N 1
ATOM 888 C CA . PRO A 1 113 ? 34.060 0.736 4.395 1.00 45.44 113 PRO A CA 1
ATOM 889 C C . PRO A 1 113 ? 34.335 2.084 5.064 1.00 45.44 113 PRO A C 1
ATOM 891 O O . PRO A 1 113 ? 34.584 3.093 4.402 1.00 45.44 113 PRO A O 1
ATOM 894 N N . VAL A 1 114 ? 34.301 2.082 6.398 1.00 50.38 114 VAL A N 1
ATOM 895 C CA . VAL A 1 114 ? 35.043 3.026 7.232 1.00 50.38 114 VAL A CA 1
ATOM 896 C C . VAL A 1 114 ? 36.474 3.025 6.717 1.00 50.38 114 VAL A C 1
ATOM 898 O O . VAL A 1 114 ? 37.255 2.106 6.954 1.00 50.38 114 VAL A O 1
ATOM 901 N N . THR A 1 115 ? 36.802 4.050 5.938 1.00 42.84 115 THR A N 1
ATOM 902 C CA . THR A 1 115 ? 38.184 4.351 5.592 1.00 42.84 115 THR A CA 1
ATOM 903 C C . THR A 1 115 ? 38.771 5.040 6.818 1.00 42.84 115 THR A C 1
ATOM 905 O O . THR A 1 115 ? 38.833 6.263 6.893 1.00 42.84 115 THR A O 1
ATOM 908 N N . GLU A 1 116 ? 39.111 4.242 7.831 1.00 49.78 116 GLU A N 1
ATOM 909 C CA . GLU A 1 116 ? 40.060 4.647 8.862 1.00 49.78 116 GLU A CA 1
ATOM 910 C C . GLU A 1 116 ? 41.428 4.768 8.190 1.00 49.78 116 GLU A C 1
ATOM 912 O O . GLU A 1 116 ? 42.031 3.776 7.780 1.00 49.78 116 GLU A O 1
ATOM 917 N N . GLU A 1 117 ? 41.912 5.997 8.037 1.00 53.00 117 GLU A N 1
ATOM 918 C CA . GLU A 1 117 ? 43.305 6.254 7.696 1.00 53.00 117 GLU A CA 1
ATOM 919 C C . GLU A 1 117 ? 44.138 6.145 8.991 1.00 53.00 117 GLU A C 1
ATOM 921 O O . GLU A 1 117 ? 43.910 6.925 9.920 1.00 53.00 117 GLU A O 1
ATOM 926 N N . PRO A 1 118 ? 45.090 5.199 9.115 1.00 53.97 118 PRO A N 1
ATOM 927 C CA . PRO A 1 118 ? 45.919 5.092 10.304 1.00 53.97 118 PRO A CA 1
ATOM 928 C C . PRO A 1 118 ? 47.178 5.943 10.116 1.00 53.97 118 PRO A C 1
ATOM 930 O O . PRO A 1 118 ? 48.036 5.618 9.297 1.00 53.97 118 PRO A O 1
ATOM 933 N N . THR A 1 119 ? 47.338 7.005 10.906 1.00 42.03 119 THR A N 1
ATOM 934 C CA . THR A 1 119 ? 48.648 7.657 11.077 1.00 42.03 119 THR A CA 1
ATOM 935 C C . THR A 1 119 ? 49.071 7.572 12.549 1.00 42.03 119 THR A C 1
ATOM 937 O O . THR A 1 119 ? 48.288 7.939 13.424 1.00 42.03 119 THR A O 1
ATOM 940 N N . PRO A 1 120 ? 50.277 7.048 12.846 1.00 48.94 120 PRO A N 1
ATOM 941 C CA . PRO A 1 120 ? 50.696 6.701 14.202 1.00 48.94 120 PRO A CA 1
ATOM 942 C C . PRO A 1 120 ? 51.144 7.915 15.032 1.00 48.94 120 PRO A C 1
ATOM 944 O O . PRO A 1 120 ? 51.891 8.769 14.557 1.00 48.94 120 PRO A O 1
ATOM 947 N N . GLU A 1 121 ? 50.757 7.933 16.309 1.00 47.09 121 GLU A N 1
ATOM 948 C CA . GLU A 1 121 ? 51.415 8.711 17.374 1.00 47.09 121 GLU A CA 1
ATOM 949 C C . GLU A 1 121 ? 52.728 8.006 17.804 1.00 47.09 121 GLU A C 1
ATOM 951 O O . GLU A 1 121 ? 52.823 6.784 17.626 1.00 47.09 121 GLU A O 1
ATOM 956 N N . PRO A 1 122 ? 53.747 8.703 18.369 1.00 49.75 122 PRO A N 1
ATOM 957 C CA . PRO A 1 122 ? 53.679 9.082 19.792 1.00 49.75 122 PRO A CA 1
ATOM 958 C C . PRO A 1 122 ? 54.420 10.378 20.248 1.00 49.75 122 PRO A C 1
ATOM 960 O O . PRO A 1 122 ? 55.572 10.630 19.896 1.00 49.75 122 PRO A O 1
ATOM 963 N N . THR A 1 123 ? 53.814 11.043 21.248 1.00 43.03 123 THR A N 1
ATOM 964 C CA . THR A 1 123 ? 54.399 11.683 22.470 1.00 43.03 123 THR A CA 1
ATOM 965 C C . THR A 1 123 ? 55.031 13.112 22.509 1.00 43.03 123 THR A C 1
ATOM 967 O O . THR A 1 123 ? 55.551 13.597 21.508 1.00 43.03 123 THR A O 1
ATOM 970 N N . PRO A 1 124 ? 54.971 13.807 23.692 1.00 66.00 124 PRO A N 1
ATOM 971 C CA . PRO A 1 124 ? 54.831 15.275 23.873 1.00 66.00 124 PRO A CA 1
ATOM 972 C C . PRO A 1 124 ? 56.078 15.935 24.567 1.00 66.00 124 PRO A C 1
ATOM 974 O O . PRO A 1 124 ? 57.086 15.233 24.672 1.00 66.00 124 PRO A O 1
ATOM 977 N N . PRO A 1 125 ? 56.123 17.228 25.026 1.00 50.72 125 PRO A N 1
ATOM 978 C CA . PRO A 1 125 ? 55.314 17.809 26.125 1.00 50.72 125 PRO A CA 1
ATOM 979 C C . PRO A 1 125 ? 54.858 19.295 25.963 1.00 50.72 125 PRO A C 1
ATOM 981 O O . PRO A 1 125 ? 55.325 20.041 25.109 1.00 50.72 125 PRO A O 1
ATOM 984 N N . SER A 1 126 ? 53.931 19.684 26.850 1.00 44.38 126 SER A N 1
ATOM 985 C CA . SER A 1 126 ? 53.253 20.974 27.145 1.00 44.38 126 SER A CA 1
ATOM 986 C C . SER A 1 126 ? 54.183 22.197 27.399 1.00 44.38 126 SER A C 1
ATOM 988 O O . SER A 1 126 ? 55.394 22.057 27.249 1.00 44.38 126 SER A O 1
ATOM 990 N N . PRO A 1 127 ? 53.739 23.357 27.965 1.00 60.22 127 PRO A N 1
ATOM 991 C CA . PRO A 1 127 ? 52.398 23.962 28.146 1.00 60.22 127 PRO A CA 1
ATOM 992 C C . PRO A 1 127 ? 52.351 25.479 27.792 1.00 60.22 127 PRO A C 1
ATOM 994 O O . PRO A 1 127 ? 53.370 26.157 27.865 1.00 60.22 127 PRO A O 1
ATOM 997 N N . ARG A 1 128 ? 51.163 26.063 27.555 1.00 39.88 128 ARG A N 1
ATOM 998 C CA . ARG A 1 128 ? 50.723 27.371 28.119 1.00 39.88 128 ARG A CA 1
ATOM 999 C C . ARG A 1 128 ? 49.512 27.942 27.377 1.00 39.88 128 ARG A C 1
ATOM 1001 O O . ARG A 1 128 ? 49.604 28.254 26.199 1.00 39.88 128 ARG A O 1
ATOM 1008 N N . GLY A 1 129 ? 48.483 28.276 28.154 1.00 39.25 129 GLY A N 1
ATOM 1009 C CA . GLY A 1 129 ? 47.810 29.565 27.989 1.00 39.25 129 GLY A CA 1
ATOM 1010 C C . GLY A 1 129 ? 46.351 29.527 27.549 1.00 39.25 129 GLY A C 1
ATOM 1011 O O . GLY A 1 129 ? 46.067 29.509 26.361 1.00 39.25 129 GLY A O 1
ATOM 1012 N N . SER A 1 130 ? 45.480 29.705 28.547 1.00 44.09 130 SER A N 1
ATOM 1013 C CA . SER A 1 130 ? 44.288 30.569 28.490 1.00 44.09 130 SER A CA 1
ATOM 1014 C C . SER A 1 130 ? 42.947 29.965 28.034 1.00 44.09 130 SER A C 1
ATOM 1016 O O . SER A 1 130 ? 42.557 30.031 26.876 1.00 44.09 130 SER A O 1
ATOM 1018 N N . LEU A 1 131 ? 42.187 29.500 29.031 1.00 49.38 131 LEU A N 1
ATOM 1019 C CA . LEU A 1 131 ? 40.737 29.744 29.186 1.00 49.38 131 LEU A CA 1
ATOM 1020 C C . LEU A 1 131 ? 40.478 31.240 29.517 1.00 49.38 131 LEU A C 1
ATOM 1022 O O . LEU A 1 131 ? 41.439 31.915 29.902 1.00 49.38 131 LEU A O 1
ATOM 1026 N N . PRO A 1 132 ? 39.224 31.746 29.612 1.00 58.84 132 PRO A N 1
ATOM 1027 C CA . PRO A 1 132 ? 37.949 31.395 28.953 1.00 58.84 132 PRO A CA 1
ATOM 1028 C C . PRO A 1 132 ? 37.183 32.653 28.433 1.00 58.84 132 PRO A C 1
ATOM 1030 O O . PRO A 1 132 ? 37.643 33.778 28.618 1.00 58.84 132 PRO A O 1
ATOM 1033 N N . LYS A 1 133 ? 35.999 32.466 27.820 1.00 49.69 133 LYS A N 1
ATOM 1034 C CA . LYS A 1 133 ? 34.822 33.384 27.794 1.00 49.69 133 LYS A CA 1
ATOM 1035 C C . LYS A 1 133 ? 33.677 32.636 27.086 1.00 49.69 133 LYS A C 1
AT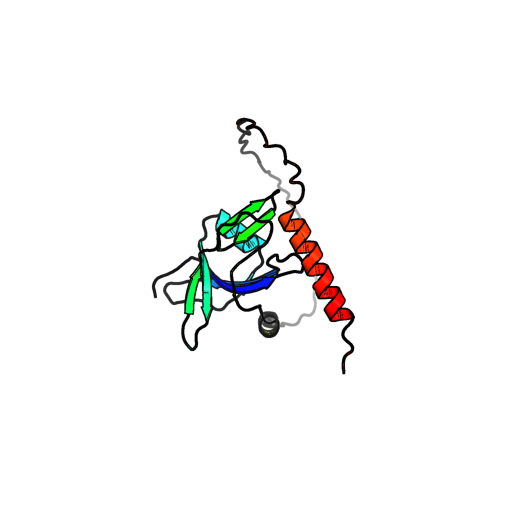OM 1037 O O . LYS A 1 133 ? 33.842 32.268 25.932 1.00 49.69 133 LYS A O 1
ATOM 1042 N N . GLU A 1 134 ? 32.657 32.113 27.768 1.00 50.38 134 GLU A N 1
ATOM 1043 C CA . GLU A 1 134 ? 31.455 32.805 28.284 1.00 50.38 134 GLU A CA 1
ATOM 1044 C C . GLU A 1 134 ? 30.826 33.807 27.301 1.00 50.38 134 GLU A C 1
ATOM 1046 O O . GLU A 1 134 ? 31.339 34.911 27.138 1.00 50.38 134 GLU A O 1
ATOM 1051 N N . SER A 1 135 ? 29.718 33.386 26.673 1.00 48.53 135 SER A N 1
ATOM 1052 C CA . SER A 1 135 ? 28.479 34.146 26.388 1.00 48.53 135 SER A CA 1
ATOM 1053 C C . SER A 1 135 ? 27.506 33.129 25.752 1.00 48.53 135 SER A C 1
ATOM 1055 O O . SER A 1 135 ? 27.854 32.542 24.732 1.00 48.53 135 SER A O 1
ATOM 1057 N N . ALA A 1 136 ? 26.433 32.637 26.381 1.00 51.44 136 ALA A N 1
ATOM 1058 C CA . ALA A 1 136 ? 25.218 33.326 26.836 1.00 51.44 136 ALA A CA 1
ATOM 1059 C C . ALA A 1 136 ? 24.579 34.168 25.719 1.00 51.44 136 ALA A C 1
ATOM 1061 O O . ALA A 1 136 ? 25.159 35.188 25.359 1.00 51.44 136 ALA A O 1
ATOM 1062 N N . GLU A 1 137 ? 23.483 33.651 25.141 1.00 49.97 137 GLU A N 1
ATOM 1063 C CA . GLU A 1 137 ? 22.183 34.298 24.822 1.00 49.97 137 GLU A CA 1
ATOM 1064 C C . GLU A 1 137 ? 21.460 33.400 23.786 1.00 49.97 137 GLU A C 1
ATOM 1066 O O . GLU A 1 137 ? 21.983 33.147 22.706 1.00 49.97 137 GLU A O 1
ATOM 1071 N N . GLU A 1 138 ? 20.445 32.618 24.149 1.00 47.72 138 GLU A N 1
ATOM 1072 C CA . GLU A 1 138 ? 19.021 32.956 24.351 1.00 47.72 138 GLU A CA 1
ATOM 1073 C C . GLU A 1 138 ? 18.145 32.520 23.157 1.00 47.72 138 GLU A C 1
ATOM 1075 O O . GLU A 1 138 ? 18.337 32.911 22.008 1.00 47.72 138 GLU A O 1
ATOM 1080 N N . LEU A 1 139 ? 17.170 31.666 23.483 1.00 48.97 139 LEU A N 1
ATOM 1081 C CA . LEU A 1 139 ? 15.927 31.426 22.745 1.00 48.97 139 LEU A CA 1
ATOM 1082 C C . LEU A 1 139 ? 15.145 32.747 22.592 1.00 48.97 139 LEU A C 1
ATOM 1084 O O . LEU A 1 139 ? 15.318 33.651 23.404 1.00 48.97 139 LEU A O 1
ATOM 1088 N N . PRO A 1 140 ? 14.203 32.839 21.639 1.00 52.62 140 PRO A N 1
ATOM 1089 C CA . PRO A 1 140 ? 12.821 32.625 22.079 1.00 52.62 140 PRO A CA 1
ATOM 1090 C C . PRO A 1 140 ? 12.049 31.587 21.265 1.00 52.62 140 PRO A C 1
ATOM 1092 O O . PRO A 1 140 ? 12.174 31.457 20.048 1.00 52.62 140 PRO A O 1
ATOM 1095 N N . GLN A 1 141 ? 11.214 30.877 22.016 1.00 50.78 141 GLN A N 1
ATOM 1096 C CA . GLN A 1 141 ? 10.078 30.081 21.580 1.00 50.78 141 GLN A CA 1
ATOM 1097 C C . GLN A 1 141 ? 8.900 31.015 21.224 1.00 50.78 141 GLN A C 1
ATOM 1099 O O . GLN A 1 141 ? 8.975 32.219 21.452 1.00 50.78 141 GLN A O 1
ATOM 1104 N N . GLU A 1 142 ? 7.799 30.409 20.771 1.00 48.56 142 GLU A N 1
ATOM 1105 C CA . GLU A 1 142 ? 6.429 30.954 20.691 1.00 48.56 142 GLU A CA 1
ATOM 1106 C C . GLU A 1 142 ? 5.983 31.521 19.333 1.00 48.56 142 GLU A C 1
ATOM 1108 O O . GLU A 1 142 ? 6.098 32.705 19.028 1.00 48.56 142 GLU A O 1
ATOM 1113 N N . LEU A 1 143 ? 5.337 30.655 18.546 1.00 42.78 143 LEU A N 1
ATOM 1114 C CA . LEU A 1 143 ? 4.135 31.059 17.823 1.00 42.78 143 LEU A CA 1
ATOM 1115 C C . LEU A 1 143 ? 2.959 30.244 18.356 1.00 42.78 143 LEU A C 1
ATOM 1117 O O . LEU A 1 143 ? 2.741 29.088 17.998 1.00 42.78 143 LEU A O 1
ATOM 1121 N N . ASP A 1 144 ? 2.268 30.913 19.268 1.00 48.50 144 ASP A N 1
ATOM 1122 C CA . ASP A 1 144 ? 0.910 30.692 19.726 1.00 48.50 144 ASP A CA 1
ATOM 1123 C C . ASP A 1 144 ? -0.055 30.659 18.530 1.00 48.50 144 ASP A C 1
ATOM 1125 O O . ASP A 1 144 ? -0.236 31.652 17.822 1.00 48.50 144 ASP A O 1
ATOM 1129 N N . LEU A 1 145 ? -0.660 29.500 18.289 1.00 45.03 145 LEU A N 1
ATOM 1130 C CA . LEU A 1 145 ? -1.850 29.362 17.458 1.00 45.03 145 LEU A CA 1
ATOM 1131 C C . LEU A 1 145 ? -2.865 28.578 18.286 1.00 45.03 145 LEU A C 1
ATOM 1133 O O . LEU A 1 145 ? -2.814 27.353 18.395 1.00 45.03 145 LEU A O 1
ATOM 1137 N N . ALA A 1 146 ? -3.738 29.354 18.920 1.00 58.38 146 ALA A N 1
ATOM 1138 C CA . ALA A 1 146 ? -4.873 28.921 19.712 1.00 58.38 146 ALA A CA 1
ATOM 1139 C C . ALA A 1 146 ? -5.730 27.842 19.009 1.00 58.38 146 ALA A C 1
ATOM 1141 O O . ALA A 1 146 ? -5.883 27.874 17.785 1.00 58.38 146 ALA A O 1
ATOM 1142 N N . PRO A 1 147 ? -6.350 26.919 19.769 1.00 51.06 147 PRO A N 1
ATOM 1143 C CA . PRO A 1 147 ? -7.289 25.948 19.220 1.00 51.06 147 PRO A CA 1
ATOM 1144 C C . PRO A 1 147 ? -8.636 26.608 18.885 1.00 51.06 147 PRO A C 1
ATOM 1146 O O . PRO A 1 147 ? -9.281 27.203 19.751 1.00 51.06 147 PRO A O 1
ATOM 1149 N N . GLU A 1 148 ? -9.092 26.466 17.639 1.00 63.12 148 GLU A N 1
ATOM 1150 C CA . GLU A 1 148 ? -10.478 26.762 17.264 1.00 63.12 148 GLU A CA 1
ATOM 1151 C C . GLU A 1 148 ? -11.426 25.697 17.857 1.00 63.12 148 GLU A C 1
ATOM 1153 O O . GLU A 1 148 ? -11.191 24.500 17.667 1.00 63.12 148 GLU A O 1
ATOM 1158 N N . PRO A 1 149 ? -12.510 26.081 18.559 1.00 55.06 149 PRO A N 1
ATOM 1159 C CA . PRO A 1 149 ? -13.540 25.149 18.998 1.00 55.06 149 PRO A CA 1
ATOM 1160 C C . PRO A 1 149 ? -14.592 24.975 17.895 1.00 55.06 149 PRO A C 1
ATOM 1162 O O . PRO A 1 149 ? -15.370 25.890 17.623 1.00 55.06 149 PRO A O 1
ATOM 1165 N N . VAL A 1 150 ? -14.654 23.791 17.283 1.00 52.69 150 VAL A N 1
ATOM 1166 C CA . VAL A 1 150 ? -15.730 23.431 16.348 1.00 52.69 150 VAL A CA 1
ATOM 1167 C C . VAL A 1 150 ? -16.353 22.102 16.769 1.00 52.69 150 VAL A C 1
ATOM 1169 O O . VAL A 1 150 ? -15.806 21.031 16.541 1.00 52.69 150 VAL A O 1
ATOM 1172 N N . THR A 1 151 ? -17.509 22.255 17.412 1.00 43.88 151 THR A N 1
ATOM 1173 C CA . THR A 1 151 ? -18.740 21.472 17.238 1.00 43.88 151 THR A CA 1
ATOM 1174 C C . THR A 1 151 ? -18.655 19.952 17.398 1.00 43.88 151 THR A C 1
ATOM 1176 O O . THR A 1 151 ? -18.307 19.207 16.491 1.00 43.88 151 THR A O 1
ATOM 1179 N N . GLU A 1 152 ? -19.110 19.522 18.571 1.00 51.91 152 GLU A N 1
ATOM 1180 C CA . GLU A 1 152 ? -19.589 18.184 18.907 1.00 51.91 152 GLU A CA 1
ATOM 1181 C C . GLU A 1 152 ? -20.746 17.794 17.957 1.00 51.91 152 GLU A C 1
ATOM 1183 O O . GLU A 1 152 ? -21.866 18.291 18.087 1.00 51.91 152 GLU A O 1
ATOM 1188 N N . GLU A 1 153 ? -20.472 16.953 16.956 1.00 55.94 153 GLU A N 1
ATOM 1189 C CA . GLU A 1 153 ? -21.511 16.174 16.270 1.00 55.94 153 GLU A CA 1
ATOM 1190 C C . GLU A 1 153 ? -21.758 14.873 17.056 1.00 55.94 153 GLU A C 1
ATOM 1192 O O . GLU A 1 153 ? -20.803 14.274 17.558 1.00 55.94 153 GLU A O 1
ATOM 1197 N N . PRO A 1 154 ? -23.020 14.428 17.197 1.00 52.00 154 PRO A N 1
ATOM 1198 C CA . PRO A 1 154 ? -23.367 13.306 18.054 1.00 52.00 154 PRO A CA 1
ATOM 1199 C C . PRO A 1 154 ? -22.794 11.991 17.518 1.00 52.00 154 PRO A C 1
ATOM 1201 O O . PRO A 1 154 ? -23.036 11.584 16.382 1.00 52.00 154 PRO A O 1
ATOM 1204 N N . THR A 1 155 ? -22.064 11.314 18.395 1.00 40.53 155 THR A N 1
ATOM 1205 C CA . THR A 1 155 ? -21.664 9.912 18.317 1.00 40.53 155 THR A CA 1
ATOM 1206 C C . THR A 1 155 ? -22.888 9.033 18.029 1.00 40.53 155 THR A C 1
ATOM 1208 O O . THR A 1 155 ? -23.839 9.079 18.812 1.00 40.53 155 THR A O 1
ATOM 1211 N N . PRO A 1 156 ? -22.910 8.199 16.973 1.00 45.81 156 PRO A N 1
ATOM 1212 C CA . PRO A 1 156 ? -23.804 7.055 16.978 1.00 45.81 156 PRO A CA 1
ATOM 1213 C C . PRO A 1 156 ? -23.278 6.052 18.013 1.00 45.81 156 PRO A C 1
ATOM 1215 O O . PRO A 1 156 ? -22.128 5.612 17.956 1.00 45.81 156 PRO A O 1
ATOM 1218 N N . GLU A 1 157 ? -24.125 5.763 18.995 1.00 53.62 157 GLU A N 1
ATOM 1219 C CA . GLU A 1 157 ? -24.019 4.632 19.916 1.00 53.62 157 GLU A CA 1
ATOM 1220 C C . GLU A 1 157 ? -23.690 3.350 19.120 1.00 53.62 157 GLU A C 1
ATOM 1222 O O . GLU A 1 157 ? -24.279 3.144 18.055 1.00 53.62 157 GLU A O 1
ATOM 1227 N N . PRO A 1 158 ? -22.759 2.489 19.571 1.00 50.19 158 PRO A N 1
ATOM 1228 C CA . PRO A 1 158 ? -22.627 1.167 18.984 1.00 50.19 158 PRO A CA 1
ATOM 1229 C C . PRO A 1 158 ? -23.888 0.384 19.355 1.00 50.19 158 PRO A C 1
ATOM 1231 O O . PRO A 1 158 ? -24.043 -0.029 20.502 1.00 50.19 158 PRO A O 1
ATOM 1234 N N . GLU A 1 159 ? -24.807 0.208 18.406 1.00 51.03 159 GLU A N 1
ATOM 1235 C CA . GLU A 1 159 ? -25.822 -0.833 18.531 1.00 51.03 159 GLU A CA 1
ATOM 1236 C C . GLU A 1 159 ? -25.074 -2.156 18.735 1.00 51.03 159 GLU A C 1
ATOM 1238 O O . GLU A 1 159 ? -24.220 -2.533 17.928 1.00 51.03 159 GLU A O 1
ATOM 1243 N N . GLU A 1 160 ? -25.335 -2.821 19.861 1.00 55.09 160 GLU A N 1
ATOM 1244 C CA . GLU A 1 160 ? -24.914 -4.195 20.098 1.00 55.09 160 GLU A CA 1
ATOM 1245 C C . GLU A 1 160 ? -25.554 -5.052 19.001 1.00 55.09 160 GLU A C 1
ATOM 1247 O O . GLU A 1 160 ? -26.718 -5.439 19.088 1.00 55.09 160 GLU A O 1
ATOM 1252 N N . GLU A 1 161 ? -24.818 -5.271 17.913 1.00 57.72 161 GLU A N 1
ATOM 1253 C CA . GLU A 1 161 ? -25.252 -6.109 16.804 1.00 57.72 161 GLU A CA 1
ATOM 1254 C C . GLU A 1 161 ? -25.274 -7.559 17.312 1.00 57.72 161 GLU A C 1
ATOM 1256 O O . GLU A 1 161 ? -24.277 -8.284 17.266 1.00 57.72 161 GLU A O 1
ATOM 1261 N N . GLU A 1 162 ? -26.406 -7.965 17.898 1.00 63.81 162 GLU A N 1
ATOM 1262 C CA . GLU A 1 162 ? -26.672 -9.358 18.240 1.00 63.81 162 GLU A CA 1
ATOM 1263 C C . GLU A 1 162 ? -26.460 -10.203 16.979 1.00 63.81 162 GLU A C 1
ATOM 1265 O O . GLU A 1 162 ? -27.035 -9.923 15.922 1.00 63.81 162 GLU A O 1
ATOM 1270 N N . ALA A 1 163 ? -25.604 -11.225 17.082 1.00 69.00 163 ALA A N 1
ATOM 1271 C CA . ALA A 1 163 ? -25.244 -12.079 15.958 1.00 69.00 163 ALA A CA 1
ATOM 1272 C C . ALA A 1 163 ? -26.506 -12.554 15.227 1.00 69.00 163 ALA A C 1
ATOM 1274 O O . ALA A 1 163 ? -27.373 -13.213 15.808 1.00 69.00 163 ALA A O 1
ATOM 1275 N N . THR A 1 164 ? -26.608 -12.216 13.939 1.00 79.81 164 THR A N 1
ATOM 1276 C CA . THR A 1 164 ? -27.773 -12.601 13.139 1.00 79.81 164 THR A CA 1
ATOM 1277 C C . THR A 1 164 ? -27.948 -14.130 13.163 1.00 79.81 164 THR A C 1
ATOM 1279 O O . THR A 1 164 ? -26.953 -14.864 13.165 1.00 79.81 164 THR A O 1
ATOM 1282 N N . PRO A 1 165 ? -29.189 -14.660 13.137 1.00 77.50 165 PRO A N 1
ATOM 1283 C CA . PRO A 1 165 ? -29.431 -16.108 13.183 1.00 77.50 165 PRO A CA 1
ATOM 1284 C C . PRO A 1 165 ? -28.683 -16.879 12.085 1.00 77.50 165 PRO A C 1
ATOM 1286 O O . PRO A 1 165 ? -28.300 -18.032 12.268 1.00 77.50 165 PRO A O 1
ATOM 1289 N N . GLU A 1 166 ? -28.446 -16.224 10.947 1.00 80.31 166 GLU A N 1
ATOM 1290 C CA . GLU A 1 166 ? -27.704 -16.779 9.819 1.00 80.31 166 GLU A CA 1
ATOM 1291 C C . GLU A 1 166 ? -26.198 -16.904 10.110 1.00 80.31 166 GLU A C 1
ATOM 1293 O O . GLU A 1 166 ? -25.584 -17.916 9.767 1.00 80.31 166 GLU A O 1
ATOM 1298 N N . GLN A 1 167 ? -25.599 -15.925 10.797 1.00 81.62 167 GLN A N 1
ATOM 1299 C CA . GLN A 1 167 ? -24.204 -16.011 11.236 1.00 81.62 167 GLN A CA 1
ATOM 1300 C C . GLN A 1 167 ? -24.001 -17.095 12.297 1.00 81.62 167 GLN A C 1
ATOM 1302 O O . GLN A 1 167 ? -22.995 -17.805 12.258 1.00 81.62 167 GLN A O 1
ATOM 1307 N N . LEU A 1 168 ? -24.977 -17.277 13.189 1.00 85.88 168 LEU A N 1
ATOM 1308 C CA . LEU A 1 168 ? -24.945 -18.314 14.220 1.00 85.88 168 LEU A CA 1
ATOM 1309 C C . LEU A 1 168 ? -25.057 -19.719 13.601 1.00 85.88 168 LEU A C 1
ATOM 1311 O O . LEU A 1 168 ? -24.246 -20.593 13.900 1.00 85.88 168 LEU A O 1
ATOM 1315 N N . ALA A 1 169 ? -25.969 -19.905 12.641 1.00 87.81 169 ALA A N 1
ATOM 1316 C CA . ALA A 1 169 ? -26.081 -21.154 11.884 1.00 87.81 169 ALA A CA 1
ATOM 1317 C C . ALA A 1 169 ? -24.803 -21.471 11.087 1.00 87.81 169 ALA A C 1
ATOM 1319 O O . ALA A 1 169 ? -24.384 -22.627 10.991 1.00 87.81 169 ALA A O 1
ATOM 1320 N N . ARG A 1 170 ? -24.148 -20.441 10.533 1.00 90.44 170 ARG A N 1
ATOM 1321 C CA . ARG A 1 170 ? -22.887 -20.599 9.800 1.00 90.44 170 ARG A CA 1
ATOM 1322 C C . ARG A 1 170 ? -21.735 -21.026 10.712 1.00 90.44 170 ARG A C 1
ATOM 1324 O O . ARG A 1 170 ? -20.914 -21.833 10.281 1.00 90.44 170 ARG A O 1
ATOM 1331 N N . LEU A 1 171 ? -21.684 -20.522 11.948 1.00 88.94 171 LEU A N 1
ATOM 1332 C CA . LEU A 1 171 ? -20.709 -20.944 12.961 1.00 88.94 171 LEU A CA 1
ATOM 1333 C C . LEU A 1 171 ? -20.924 -22.401 13.387 1.00 88.94 171 LEU A C 1
ATOM 1335 O O . LEU A 1 171 ? -19.976 -23.182 13.358 1.00 88.94 171 LEU A O 1
ATOM 1339 N N . GLU A 1 172 ? -22.164 -22.790 13.688 1.00 91.56 172 GLU A N 1
ATOM 1340 C CA . GLU A 1 172 ? -22.504 -24.162 14.094 1.00 91.56 172 GLU A CA 1
ATOM 1341 C C . GLU A 1 172 ? -22.178 -25.184 12.987 1.00 91.56 172 GLU A C 1
ATOM 1343 O O . GLU A 1 172 ? -21.653 -26.273 13.236 1.00 91.56 172 GLU A O 1
ATOM 1348 N N . GLN A 1 173 ? -22.412 -24.811 11.724 1.00 93.88 173 GLN A N 1
ATOM 1349 C CA . GLN A 1 173 ? -22.040 -25.642 10.582 1.00 93.88 173 GLN A CA 1
ATOM 1350 C C . GLN A 1 173 ? -20.518 -25.809 10.444 1.00 93.88 173 GLN A C 1
ATOM 1352 O O . GLN A 1 173 ? -20.058 -26.890 10.065 1.00 93.88 173 GLN A O 1
ATOM 1357 N N . LEU A 1 174 ? -19.741 -24.764 10.741 1.00 92.56 174 LEU A N 1
ATOM 1358 C CA . LEU A 1 174 ? -18.280 -24.804 10.683 1.00 92.56 174 LEU A CA 1
ATOM 1359 C C . LEU A 1 174 ? -17.706 -25.701 11.789 1.00 92.56 174 LEU A C 1
ATOM 1361 O O . LEU A 1 174 ? -16.834 -26.526 11.525 1.00 92.56 174 LEU A O 1
ATOM 1365 N N . GLU A 1 175 ? -18.244 -25.592 13.005 1.00 92.69 175 GLU A N 1
ATOM 1366 C CA . GLU A 1 175 ? -17.838 -26.403 14.158 1.00 92.69 175 GLU A CA 1
ATOM 1367 C C . GLU A 1 175 ? -18.052 -27.900 13.892 1.00 92.69 175 GLU A C 1
ATOM 1369 O O . GLU A 1 175 ? -17.166 -28.726 14.129 1.00 92.69 175 GLU A O 1
ATOM 1374 N N . LYS A 1 176 ? -19.178 -28.252 13.261 1.00 92.25 176 LYS A N 1
ATOM 1375 C CA . LYS A 1 176 ? -19.461 -29.630 12.847 1.00 92.25 176 LYS A CA 1
ATOM 1376 C C . LYS A 1 176 ? -18.464 -30.170 11.812 1.00 92.25 176 LYS A C 1
ATOM 1378 O O . LYS A 1 176 ? -18.113 -31.348 11.866 1.00 92.25 176 LYS A O 1
ATOM 1383 N N . GLN A 1 177 ? -18.008 -29.340 10.870 1.00 90.31 177 GLN A N 1
ATOM 1384 C CA . GLN A 1 177 ? -17.005 -29.754 9.877 1.00 90.31 177 GLN A CA 1
ATOM 1385 C C . GLN A 1 177 ? -15.640 -30.016 10.516 1.00 90.31 177 GLN A C 1
ATOM 1387 O O . GLN A 1 177 ? -14.963 -30.969 10.135 1.00 90.31 177 GLN A O 1
ATOM 1392 N N . ILE A 1 178 ? -15.252 -29.204 11.501 1.00 91.25 178 ILE A N 1
ATOM 1393 C CA . ILE A 1 178 ? -13.997 -29.385 12.240 1.00 91.25 178 ILE A CA 1
ATOM 1394 C C . ILE A 1 178 ? -14.029 -30.712 13.004 1.00 91.25 178 ILE A C 1
ATOM 1396 O O . ILE A 1 178 ? -13.106 -31.513 12.875 1.00 91.25 178 ILE A O 1
ATOM 1400 N N . GLN A 1 179 ? -15.129 -31.006 13.700 1.00 87.81 179 GLN A N 1
ATOM 1401 C CA . GLN A 1 179 ? -15.259 -32.248 14.461 1.00 87.81 179 GLN A CA 1
ATOM 1402 C C . GLN A 1 179 ? -15.256 -33.506 13.571 1.00 87.81 179 GLN A C 1
ATOM 1404 O O . GLN A 1 179 ? -14.720 -34.544 13.965 1.00 87.81 179 GLN A O 1
ATOM 1409 N N . GLU A 1 180 ? -15.817 -33.430 12.358 1.00 86.81 180 GLU A N 1
ATOM 1410 C CA . GLU A 1 180 ? -15.746 -34.521 11.374 1.00 86.81 180 GLU A CA 1
ATOM 1411 C C . GLU A 1 180 ? -14.311 -34.757 10.879 1.00 86.81 180 GLU A C 1
ATOM 1413 O O . GLU A 1 180 ? -13.902 -35.908 10.711 1.00 86.81 180 GLU A O 1
ATOM 1418 N N . LEU A 1 181 ? -13.538 -33.685 10.678 1.00 82.19 181 LEU A N 1
ATOM 1419 C CA . LEU A 1 181 ? -12.129 -33.773 10.292 1.00 82.19 181 LEU A CA 1
ATOM 1420 C C . LEU A 1 181 ? -11.266 -34.355 11.418 1.00 82.19 181 LEU A C 1
ATOM 1422 O O . LEU A 1 181 ? -10.453 -35.233 11.146 1.00 82.19 181 LEU A O 1
ATOM 1426 N N . GLU A 1 182 ? -11.478 -33.937 12.668 1.00 81.69 182 GLU A N 1
ATOM 1427 C CA . GLU A 1 182 ? -10.755 -34.478 13.830 1.00 81.69 182 GLU A CA 1
ATOM 1428 C C . GLU A 1 182 ? -11.094 -35.947 14.112 1.00 81.69 182 GLU A C 1
ATOM 1430 O O . GLU A 1 182 ? -10.252 -36.713 14.576 1.00 81.69 182 GLU A O 1
ATOM 1435 N N . SER A 1 183 ? -12.323 -36.368 13.805 1.00 77.94 183 SER A N 1
ATOM 1436 C CA . SER A 1 183 ? -12.774 -37.748 14.020 1.00 77.94 183 SER A CA 1
ATOM 1437 C C . SER A 1 183 ? -12.336 -38.712 12.912 1.00 77.94 183 SER A C 1
ATOM 1439 O O . SER A 1 183 ? -12.648 -39.904 12.981 1.00 77.94 183 SER A O 1
ATOM 1441 N N . LYS A 1 184 ? -11.650 -38.226 11.870 1.00 74.44 184 LYS A N 1
ATOM 1442 C CA . LYS A 1 184 ? -11.214 -39.043 10.737 1.00 74.44 184 LYS A CA 1
ATOM 1443 C C . LYS A 1 184 ? -9.830 -39.629 11.043 1.00 74.44 184 LYS A C 1
ATOM 1445 O O . LYS A 1 184 ? -8.858 -38.879 11.061 1.00 74.44 184 LYS A O 1
ATOM 1450 N N . PRO A 1 185 ? -9.701 -40.945 11.291 1.00 68.62 185 PRO A N 1
ATOM 1451 C CA . PRO A 1 185 ? -8.389 -41.535 11.507 1.00 68.62 185 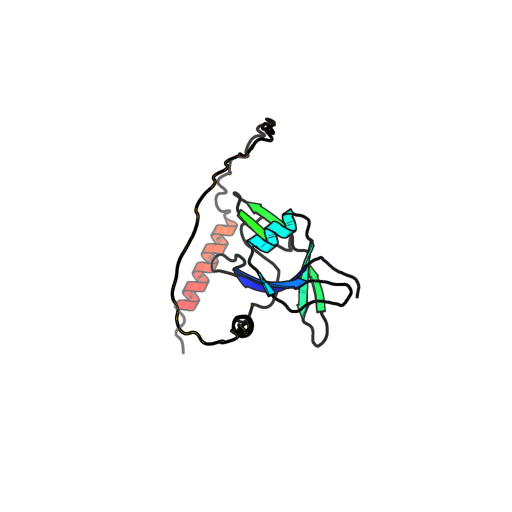PRO A CA 1
ATOM 1452 C C . PRO A 1 185 ? -7.573 -41.446 10.213 1.00 68.62 185 PRO A C 1
ATOM 1454 O O . PRO A 1 185 ? -8.056 -41.831 9.145 1.00 68.62 185 PRO A O 1
ATOM 1457 N N . GLU A 1 186 ? -6.342 -40.941 10.321 1.00 65.12 186 GLU A N 1
ATOM 1458 C CA . GLU A 1 186 ? -5.303 -41.127 9.306 1.00 65.12 186 GLU A CA 1
ATOM 1459 C C . GLU A 1 186 ? -5.170 -42.635 9.054 1.00 65.12 186 GLU A C 1
ATOM 1461 O O . GLU A 1 186 ? -4.832 -43.397 9.963 1.00 65.12 186 GLU A O 1
ATOM 1466 N N . SER A 1 187 ? -5.542 -43.070 7.849 1.00 59.69 187 SER A N 1
ATOM 1467 C CA . SER A 1 187 ? -5.443 -44.464 7.415 1.00 59.69 187 SER A CA 1
ATOM 1468 C C . SER A 1 187 ? -4.209 -44.694 6.564 1.00 59.69 187 SER A C 1
ATOM 1470 O O . SER A 1 187 ? -3.790 -43.755 5.854 1.00 59.69 187 SER A O 1
#

pLDDT: mean 78.15, std 20.65, range [39.25, 98.25]

Secondary structure (DSSP, 8-state):
-----SEEEEEEEE-TTS-EEEEEEEEEETTEEPPPEEE-HHHHHHHHHTT--EEEEEE-SSSEEEEEE-EEEEETTEEEEESS----SS-B--SPPP--GGGTTTTS-------------------------------------PPP----PPPP-----PPPHHHHHHHHHHHHHHHHHHTS---

Radius of gyration: 28.29 Å; chains: 1; bounding box: 85×79×48 Å

Foldseek 3Di:
DDFPFQKEWQAFDADPQQATAWTFIWGQDPVGTHGTDIDHPVVVQVCVVVVGWYWYWYDDPDDIDTHATWDWDADPNDIEIDRVPDDDPHHYNDPHHHDDVVVVVVVVPDPPPPPPDDDDDDDDDDDDDDDDDDDDDDDDDDDDDDDDDDDDDDDDDPDPPDQDPVNVVVVVVVVVVVVVVVPDDDD

Organism: NCBI:txid1503183

Sequence (187 aa):
MDKWADYLISEVSYDAKHLISVAIRHQDTEKGITKGTPVDRLTISSDIKNGISYLTIYSGKNSWKKGHRIQTFSIGGNPFLRIDGNKVELDYLGDLPTVSNLELEELDLAPEPVTEEPTPEPTPPSPRGSLPKESAEELPQELDLAPEPVTEEPTPEPEEEEATPEQLARLEQLEKQIQELESKPES